Protein AF-A0A968E229-F1 (afdb_monomer_lite)

pLDDT: mean 91.09, std 10.67, range [43.09, 98.81]

Secondary structure (DSSP, 8-state):
------------EEEEEEEEE-----SS-----PPPEEEEEEEEEE-SSTT--EEEEEEEEEESHHHHHHSTTS---EEEEEEEEEEEEETTEEEEEEEEEEEEEEETTEE-SEEEEEEEEETTEEEEEEEEEEETTEEEEEEEEEE-EE-TTS-EE--TTSEEEEEEEEEEEEGGGGGGGS-TT-EEEEEEEEEEEEEEETTEEEEEEEEEEEEEEEESSTTSPPEEEEEEEEEEETTEEEEEEEEEEETTEEEEEEEEEE-SSSSEEEEEEEEEETTEEEEEEEEEEESS-EEEEEEEEEEEGGGGGGT-TT-S----EEEE-

Sequence (325 aa):
MSGQSAINPIRGRGKIDFYLLSSPDTPYMETDLAPTNFGQITAGFDLSDSSDWKLNFDTPQFDLQPIAGLFPGMNLPTGLLKLRGNFRGTPGKPTGQLQFDILRPGFAEVRLDSIMGRIRLEPRLVSLERLGIYSNANQTWAEGSVELKKSEQGFPTATGNSSITALAEGDELDTRMLNPFLSEALHFEGFASYKIEASGKISDPKINGYFRLRNGNLQIAESTPAVQKVEIDARLTNSNLQIRNISGRIQKTPFKLQGEIQTEDWQQFDTRMVLNVAGKEVLNGSGIISEQALDLDFKTHNFDLSFLHSFMSQVTEIRGILNSS

Structure (mmCIF, N/CA/C/O backbone):
data_AF-A0A968E229-F1
#
_entry.id   AF-A0A968E229-F1
#
loop_
_atom_site.group_PDB
_atom_site.id
_atom_site.type_symbol
_atom_site.label_atom_id
_atom_site.label_alt_id
_atom_site.label_comp_id
_atom_site.label_asym_id
_atom_site.label_entity_id
_atom_site.label_seq_id
_atom_site.pdbx_PDB_ins_code
_atom_site.Cartn_x
_atom_site.Cartn_y
_atom_site.Cartn_z
_atom_site.occupancy
_atom_site.B_iso_or_equiv
_atom_site.auth_seq_id
_atom_site.auth_comp_id
_atom_site.auth_asym_id
_atom_site.auth_atom_id
_atom_site.pdbx_PDB_model_num
ATOM 1 N N . MET A 1 1 ? -8.871 14.088 -45.430 1.00 43.09 1 MET A N 1
ATOM 2 C CA . MET A 1 1 ? -7.423 14.062 -45.727 1.00 43.09 1 MET A CA 1
ATOM 3 C C . MET A 1 1 ? -6.670 14.296 -44.424 1.00 43.09 1 MET A C 1
ATOM 5 O O . MET A 1 1 ? -6.501 15.439 -44.030 1.00 43.09 1 MET A O 1
ATOM 9 N N . SER A 1 2 ? -6.311 13.236 -43.697 1.00 44.25 2 SER A N 1
ATOM 10 C CA . SER A 1 2 ? -5.500 13.338 -42.476 1.00 44.25 2 SER A CA 1
ATOM 11 C C . SER A 1 2 ? -4.030 13.178 -42.855 1.00 44.25 2 SER A C 1
ATOM 13 O O . SER A 1 2 ? -3.591 12.073 -43.173 1.00 44.25 2 SER A O 1
ATOM 15 N N . GLY A 1 3 ? -3.288 14.285 -42.877 1.00 47.09 3 GLY A N 1
ATOM 16 C CA . GLY A 1 3 ? -1.844 14.271 -43.088 1.00 47.09 3 GLY A CA 1
ATOM 17 C C . GLY A 1 3 ? -1.146 13.638 -41.887 1.00 47.09 3 GLY A C 1
ATOM 18 O O . GLY A 1 3 ? -0.996 14.282 -40.854 1.00 47.09 3 GLY A O 1
ATOM 19 N N . GLN A 1 4 ? -0.736 12.376 -42.007 1.00 49.34 4 GLN A N 1
ATOM 20 C CA . GLN A 1 4 ? 0.198 11.779 -41.059 1.00 49.34 4 GLN A CA 1
ATOM 21 C C . GLN A 1 4 ? 1.582 12.366 -41.334 1.00 49.34 4 GLN A C 1
ATOM 23 O O . GLN A 1 4 ? 2.230 12.029 -42.323 1.00 49.34 4 GLN A O 1
ATOM 28 N N . SER A 1 5 ? 2.014 13.283 -40.470 1.00 48.50 5 SER A N 1
ATOM 29 C CA . SER A 1 5 ? 3.401 13.733 -40.430 1.00 48.50 5 SER A CA 1
ATOM 30 C C . SER A 1 5 ? 4.269 12.548 -40.008 1.00 48.50 5 SER A C 1
ATOM 32 O O . SER A 1 5 ? 4.161 12.059 -38.882 1.00 48.50 5 SER A O 1
ATOM 34 N N . ALA A 1 6 ? 5.081 12.038 -40.932 1.00 50.94 6 ALA A N 1
ATOM 35 C CA . ALA A 1 6 ? 6.038 10.985 -40.642 1.00 50.94 6 ALA A CA 1
ATOM 36 C C . ALA A 1 6 ? 7.171 11.575 -39.792 1.00 50.94 6 ALA A C 1
ATOM 38 O O . ALA A 1 6 ? 8.064 12.252 -40.300 1.00 50.94 6 ALA A O 1
ATOM 39 N N . ILE A 1 7 ? 7.127 11.333 -38.483 1.00 58.81 7 ILE A N 1
ATOM 40 C CA . ILE A 1 7 ? 8.258 11.606 -37.599 1.00 58.81 7 ILE A CA 1
ATOM 41 C C . ILE A 1 7 ? 9.356 10.611 -37.983 1.00 58.81 7 ILE A C 1
ATOM 43 O O . ILE A 1 7 ? 9.212 9.407 -37.771 1.00 58.81 7 ILE A O 1
ATOM 47 N N . ASN A 1 8 ? 10.440 11.102 -38.584 1.00 61.59 8 ASN A N 1
ATOM 48 C CA . ASN A 1 8 ? 11.601 10.268 -38.878 1.00 61.59 8 ASN A CA 1
ATOM 49 C C . ASN A 1 8 ? 12.163 9.702 -37.560 1.00 61.59 8 ASN A C 1
ATOM 51 O O . ASN A 1 8 ? 12.472 10.484 -36.657 1.00 61.59 8 ASN A O 1
ATOM 55 N N . PRO A 1 9 ? 12.307 8.371 -37.419 1.00 67.81 9 PRO A N 1
ATOM 56 C CA . PRO A 1 9 ? 12.828 7.785 -36.194 1.00 67.81 9 PRO A CA 1
ATOM 57 C C . PRO A 1 9 ? 14.294 8.185 -36.003 1.00 67.81 9 PRO A C 1
ATOM 59 O O . PRO A 1 9 ? 15.113 8.048 -36.915 1.00 67.81 9 PRO A O 1
ATOM 62 N N . ILE A 1 10 ? 14.625 8.663 -34.802 1.00 72.75 10 ILE A N 1
ATOM 63 C CA . ILE A 1 10 ? 16.002 8.950 -34.395 1.00 72.75 10 ILE A CA 1
ATOM 64 C C . ILE A 1 10 ? 16.776 7.627 -34.410 1.00 72.75 10 ILE A C 1
ATOM 66 O O . ILE A 1 10 ? 16.463 6.713 -33.649 1.00 72.75 10 ILE A O 1
ATOM 70 N N . ARG A 1 11 ? 17.781 7.516 -35.284 1.00 83.12 11 ARG A N 1
ATOM 71 C CA . ARG A 1 11 ? 18.718 6.386 -35.320 1.00 83.12 11 ARG A CA 1
ATOM 72 C C . ARG A 1 11 ? 20.036 6.818 -34.702 1.00 83.12 11 ARG A C 1
ATOM 74 O O . ARG A 1 11 ? 20.573 7.859 -35.066 1.00 83.12 11 ARG A O 1
ATOM 81 N N . GLY A 1 12 ? 20.580 6.007 -33.805 1.00 86.06 12 GLY A N 1
ATOM 82 C CA . GLY A 1 12 ? 21.863 6.307 -33.183 1.00 86.06 12 GLY A CA 1
ATOM 83 C C . GLY A 1 12 ? 22.300 5.251 -32.182 1.00 86.06 12 GLY A C 1
ATOM 84 O O . GLY A 1 12 ? 21.486 4.486 -31.668 1.00 86.06 12 GLY A O 1
ATOM 85 N N . ARG A 1 13 ? 23.603 5.230 -31.914 1.00 89.00 13 ARG A N 1
ATOM 86 C CA . ARG A 1 13 ? 24.225 4.504 -30.807 1.00 89.00 13 ARG A CA 1
ATOM 87 C C . ARG A 1 13 ? 24.974 5.511 -29.962 1.00 89.00 13 ARG A C 1
ATOM 89 O O . ARG A 1 13 ? 25.620 6.398 -30.518 1.00 89.00 13 ARG A O 1
ATOM 96 N N . GLY A 1 14 ? 24.911 5.369 -28.650 1.00 89.69 14 GLY A N 1
ATOM 97 C CA . GLY A 1 14 ? 25.574 6.317 -27.775 1.00 89.69 14 GLY A CA 1
ATOM 98 C C . GLY A 1 14 ? 25.671 5.848 -26.339 1.00 89.69 14 GLY A C 1
ATOM 99 O O . GLY A 1 14 ? 25.021 4.890 -25.917 1.00 89.69 14 GLY A O 1
ATOM 100 N N . LYS A 1 15 ? 26.512 6.565 -25.603 1.00 91.00 15 LYS A N 1
ATOM 101 C CA . LYS A 1 15 ? 26.642 6.494 -24.156 1.00 91.00 15 LYS A CA 1
ATOM 102 C C . LYS A 1 15 ? 26.466 7.910 -23.627 1.00 91.00 15 LYS A C 1
ATOM 104 O O . LYS A 1 15 ? 27.055 8.838 -24.177 1.00 91.00 15 LYS A O 1
ATOM 109 N N . ILE A 1 16 ? 25.656 8.063 -22.592 1.00 88.94 16 ILE A N 1
ATOM 110 C CA . ILE A 1 16 ? 25.473 9.318 -21.880 1.00 88.94 16 ILE A CA 1
ATOM 111 C C . ILE A 1 16 ? 25.871 9.069 -20.432 1.00 88.94 16 ILE A C 1
ATOM 113 O O . ILE A 1 16 ? 25.338 8.167 -19.787 1.00 88.94 16 ILE A O 1
ATOM 117 N N . ASP A 1 17 ? 26.831 9.849 -19.952 1.00 86.44 17 ASP A N 1
ATOM 118 C CA . ASP A 1 17 ? 27.237 9.872 -18.554 1.00 86.44 17 ASP A CA 1
ATOM 119 C C . ASP A 1 17 ? 26.706 11.174 -17.948 1.00 86.44 17 ASP A C 1
ATOM 121 O O . ASP A 1 17 ? 27.112 12.266 -18.348 1.00 86.44 17 ASP A O 1
ATOM 125 N N . PHE A 1 18 ? 25.757 11.059 -17.021 1.00 85.12 18 PHE A N 1
ATOM 126 C CA . PHE A 1 18 ? 25.214 12.195 -16.285 1.00 85.12 18 PHE A CA 1
ATOM 127 C C . PHE A 1 18 ? 25.900 12.289 -14.926 1.00 85.12 18 PHE A C 1
ATOM 129 O O . PHE A 1 18 ? 25.866 11.336 -14.145 1.00 85.12 18 PHE A O 1
ATOM 136 N N . TYR A 1 19 ? 26.486 13.452 -14.651 1.00 84.25 19 TYR A N 1
ATOM 137 C CA . TYR A 1 19 ? 27.074 13.801 -13.363 1.00 84.25 19 TYR A CA 1
ATOM 138 C C . TYR A 1 19 ? 26.220 14.886 -12.720 1.00 84.25 19 TYR A C 1
ATOM 140 O O . TYR A 1 19 ? 26.011 15.943 -13.315 1.00 84.25 19 TYR A O 1
ATOM 148 N N . LEU A 1 20 ? 25.727 14.626 -11.512 1.00 79.06 20 LEU A N 1
ATOM 149 C CA . LEU A 1 20 ? 25.036 15.628 -10.710 1.00 79.06 20 LEU A CA 1
ATOM 150 C C . LEU A 1 20 ? 26.015 16.178 -9.676 1.00 79.06 20 LEU A C 1
ATOM 152 O O . LEU A 1 20 ? 26.470 15.467 -8.781 1.00 79.06 20 LEU A O 1
ATOM 156 N N . LEU A 1 21 ? 26.357 17.452 -9.849 1.00 80.81 21 LEU A N 1
ATOM 157 C CA . LEU A 1 21 ? 27.268 18.197 -8.988 1.00 80.81 21 LEU A CA 1
ATOM 158 C C . LEU A 1 21 ? 26.476 19.302 -8.288 1.00 80.81 21 LEU A C 1
ATOM 160 O O . LEU A 1 21 ? 25.672 19.979 -8.929 1.00 80.81 21 LEU A O 1
ATOM 164 N N . SER A 1 22 ? 26.706 19.512 -6.993 1.00 76.69 22 SER A N 1
ATOM 165 C CA . SER A 1 22 ? 26.226 20.727 -6.325 1.00 76.69 22 SER A CA 1
ATOM 166 C C . SER A 1 22 ? 27.058 21.922 -6.767 1.00 76.69 22 SER A C 1
ATOM 168 O O . SER A 1 22 ? 28.285 21.881 -6.643 1.00 76.69 22 SER A O 1
ATOM 170 N N . SER A 1 23 ? 26.406 23.007 -7.179 1.00 69.81 23 SER A N 1
ATOM 171 C CA . SER A 1 23 ? 27.044 24.321 -7.139 1.00 69.81 23 SER A CA 1
ATOM 172 C C . SER A 1 23 ? 27.011 24.829 -5.693 1.00 69.81 23 SER A C 1
ATOM 174 O O . SER A 1 23 ? 25.953 24.755 -5.064 1.00 69.81 23 SER A O 1
ATOM 176 N N . PRO A 1 24 ? 28.124 25.313 -5.121 1.00 64.94 24 PRO A N 1
ATOM 177 C CA . PRO A 1 24 ? 28.074 26.038 -3.859 1.00 64.94 24 PRO A CA 1
ATOM 178 C C . PRO A 1 24 ? 27.353 27.376 -4.090 1.00 64.94 24 PRO A C 1
ATOM 180 O O . PRO A 1 24 ? 27.911 28.295 -4.680 1.00 64.94 24 PRO A O 1
ATOM 183 N N . ASP A 1 25 ? 26.105 27.499 -3.637 1.00 61.66 25 ASP A N 1
ATOM 184 C CA . ASP A 1 25 ? 25.265 28.702 -3.805 1.00 61.66 25 ASP A CA 1
ATOM 185 C C . ASP A 1 25 ? 25.652 29.879 -2.878 1.00 61.66 25 ASP A C 1
ATOM 187 O O . ASP A 1 25 ? 24.821 30.710 -2.513 1.00 61.66 25 ASP A O 1
ATOM 191 N N . THR A 1 26 ? 26.921 30.004 -2.483 1.00 54.22 26 THR A N 1
ATOM 192 C CA . THR A 1 26 ? 27.386 31.119 -1.642 1.00 54.22 26 THR A CA 1
ATOM 193 C C . THR A 1 26 ? 28.197 32.127 -2.462 1.00 54.22 26 THR A C 1
ATOM 195 O O . THR A 1 26 ? 29.365 31.866 -2.746 1.00 54.22 26 THR A O 1
ATOM 198 N N . PRO A 1 27 ? 27.633 33.304 -2.814 1.00 58.53 27 PRO A N 1
ATOM 199 C CA . PRO A 1 27 ? 28.315 34.301 -3.646 1.00 58.53 27 PRO A CA 1
ATOM 200 C C . PRO A 1 27 ? 29.469 35.046 -2.955 1.00 58.53 27 PRO A C 1
ATOM 202 O O . PRO A 1 27 ? 30.163 35.819 -3.606 1.00 58.53 27 PRO A O 1
ATOM 205 N N . TYR A 1 28 ? 29.711 34.829 -1.661 1.00 53.69 28 TYR A N 1
ATOM 206 C CA . TYR A 1 28 ? 30.782 35.504 -0.930 1.00 53.69 28 TYR A CA 1
ATOM 207 C C . TYR A 1 28 ? 31.318 34.581 0.153 1.00 53.69 28 TYR A C 1
ATOM 209 O O . TYR A 1 28 ? 30.693 34.452 1.198 1.00 53.69 28 TYR A O 1
ATOM 217 N N . MET A 1 29 ? 32.424 33.906 -0.150 1.00 49.94 29 MET A N 1
ATOM 218 C CA . MET A 1 29 ? 33.451 33.332 0.730 1.00 49.94 29 MET A CA 1
ATOM 219 C C . MET A 1 29 ? 34.112 32.235 -0.104 1.00 49.94 29 MET A C 1
ATOM 221 O O . MET A 1 29 ? 33.526 31.182 -0.346 1.00 49.94 29 MET A O 1
ATOM 225 N N . GLU A 1 30 ? 35.312 32.532 -0.590 1.00 54.44 30 GLU A N 1
ATOM 226 C CA . GLU A 1 30 ? 36.186 31.657 -1.371 1.00 54.44 30 GLU A CA 1
ATOM 227 C C . GLU A 1 30 ? 36.631 30.478 -0.483 1.00 54.44 30 GLU A C 1
ATOM 229 O O . GLU A 1 30 ? 37.729 30.443 0.064 1.00 54.44 30 GLU A O 1
ATOM 234 N N . THR A 1 31 ? 35.710 29.549 -0.225 1.00 58.81 31 THR A N 1
ATOM 235 C CA . THR A 1 31 ? 36.000 28.289 0.455 1.00 58.81 31 THR A CA 1
ATOM 236 C C . THR A 1 31 ? 36.199 27.234 -0.619 1.00 58.81 31 THR A C 1
ATOM 238 O O . THR A 1 31 ? 35.309 26.982 -1.427 1.00 58.81 31 THR A O 1
ATOM 241 N N . ASP A 1 32 ? 37.400 26.658 -0.642 1.00 68.19 32 ASP A N 1
ATOM 242 C CA . ASP A 1 32 ? 37.890 25.659 -1.601 1.00 68.19 32 ASP A CA 1
ATOM 243 C C . ASP A 1 32 ? 37.225 24.284 -1.371 1.00 68.19 32 ASP A C 1
ATOM 245 O O . ASP A 1 32 ? 37.869 23.253 -1.171 1.00 68.19 32 ASP A O 1
ATOM 249 N N . LEU A 1 33 ? 35.894 24.274 -1.278 1.00 64.69 33 LEU A N 1
ATOM 250 C CA . LEU A 1 33 ? 35.109 23.064 -1.106 1.00 64.69 33 LEU A CA 1
ATOM 251 C C . LEU A 1 33 ? 34.945 22.408 -2.473 1.00 64.69 33 LEU A C 1
ATOM 253 O O . LEU A 1 33 ? 34.265 22.929 -3.358 1.00 64.69 33 LEU A O 1
ATOM 257 N N . ALA A 1 34 ? 35.571 21.242 -2.636 1.00 68.25 34 ALA A N 1
ATOM 258 C CA . ALA A 1 34 ? 35.372 20.408 -3.810 1.00 68.25 34 ALA A CA 1
ATOM 259 C C . ALA A 1 34 ? 33.865 20.145 -4.024 1.00 68.25 34 ALA A C 1
ATOM 261 O O . ALA A 1 34 ? 33.146 19.900 -3.048 1.00 68.25 34 ALA A O 1
ATOM 262 N N . PRO A 1 35 ? 33.369 20.180 -5.276 1.00 72.00 35 PRO A N 1
ATOM 263 C CA . PRO A 1 35 ? 31.960 19.944 -5.564 1.00 72.00 35 PRO A CA 1
ATOM 264 C C . PRO A 1 35 ? 31.518 18.595 -4.995 1.00 72.00 35 PRO A C 1
ATOM 266 O O . PRO A 1 35 ? 32.190 17.575 -5.176 1.00 72.00 35 PRO A O 1
ATOM 269 N N . THR A 1 36 ? 30.368 18.583 -4.320 1.00 79.25 36 THR A N 1
ATOM 270 C CA . THR A 1 36 ? 29.790 17.339 -3.810 1.00 79.25 36 THR A CA 1
ATOM 271 C C . THR A 1 36 ? 29.258 16.548 -5.000 1.00 79.25 36 THR A C 1
ATOM 273 O O . THR A 1 36 ? 28.376 17.010 -5.726 1.00 79.25 36 THR A O 1
ATOM 276 N N . ASN A 1 37 ? 29.837 15.370 -5.236 1.00 82.94 37 ASN A N 1
ATOM 277 C CA . ASN A 1 37 ? 29.378 14.448 -6.266 1.00 82.94 37 ASN A CA 1
ATOM 278 C C . ASN A 1 37 ? 28.179 13.658 -5.734 1.00 82.94 37 ASN A C 1
ATOM 280 O O . ASN A 1 37 ? 28.332 12.825 -4.840 1.00 82.94 37 ASN A O 1
ATOM 284 N N . PHE A 1 38 ? 27.004 13.897 -6.307 1.00 87.94 38 PHE A N 1
ATOM 285 C CA . PHE A 1 38 ? 25.777 13.195 -5.936 1.00 87.94 38 PHE A CA 1
ATOM 286 C C . PHE A 1 38 ? 25.628 11.838 -6.622 1.00 87.94 38 PHE A C 1
ATOM 288 O O . PHE A 1 38 ? 24.699 11.096 -6.328 1.00 87.94 38 PHE A O 1
ATOM 295 N N . GLY A 1 39 ? 26.545 11.481 -7.515 1.00 90.69 39 GLY A N 1
ATOM 296 C CA . GLY A 1 39 ? 26.570 10.198 -8.197 1.00 90.69 39 GLY A CA 1
ATOM 297 C C . GLY A 1 39 ? 26.605 10.336 -9.711 1.00 90.69 39 GLY A C 1
ATOM 298 O O . GLY A 1 39 ? 26.489 11.424 -10.282 1.00 90.69 39 GLY A O 1
ATOM 299 N N . GLN A 1 40 ? 26.771 9.186 -10.359 1.00 91.62 40 GLN A N 1
ATOM 300 C CA . GLN A 1 40 ? 26.837 9.063 -11.809 1.00 91.62 40 GLN A CA 1
ATOM 301 C C . GLN A 1 40 ? 25.755 8.103 -12.294 1.00 91.62 40 GLN A C 1
ATOM 303 O O . GLN A 1 40 ? 25.615 6.999 -11.767 1.00 91.62 40 GLN A O 1
ATOM 308 N N . ILE A 1 41 ? 25.039 8.518 -13.337 1.00 92.38 41 ILE A N 1
ATOM 309 C CA . ILE A 1 41 ? 24.140 7.654 -14.102 1.00 92.38 41 ILE A CA 1
ATOM 310 C C . ILE A 1 41 ? 24.781 7.440 -15.467 1.00 92.38 41 ILE A C 1
ATOM 312 O O . ILE A 1 41 ? 24.965 8.390 -16.230 1.00 92.38 41 ILE A O 1
ATOM 316 N N . THR A 1 42 ? 25.105 6.193 -15.790 1.00 94.94 42 THR A N 1
ATOM 317 C CA . THR A 1 42 ? 25.566 5.813 -17.123 1.00 94.94 42 THR A CA 1
ATOM 318 C C . THR A 1 42 ? 24.414 5.172 -17.876 1.00 94.94 42 THR A C 1
ATOM 320 O O . THR A 1 42 ? 23.915 4.133 -17.458 1.00 94.94 42 THR A O 1
ATOM 323 N N . ALA A 1 43 ? 24.022 5.752 -19.009 1.00 96.06 43 ALA A N 1
ATOM 324 C CA . ALA A 1 43 ? 23.020 5.194 -19.910 1.00 96.06 43 ALA A CA 1
ATOM 325 C C . ALA A 1 43 ? 23.637 4.894 -21.283 1.00 96.06 43 ALA A C 1
ATOM 327 O O . ALA A 1 43 ? 24.228 5.765 -21.917 1.00 96.06 43 ALA A O 1
ATOM 328 N N . GLY A 1 44 ? 23.501 3.662 -21.762 1.00 96.00 44 GLY A N 1
ATOM 329 C CA . GLY A 1 44 ? 23.885 3.252 -23.111 1.00 96.00 44 GLY A CA 1
ATOM 330 C C . GLY A 1 44 ? 22.653 2.929 -23.943 1.00 96.00 44 GLY A C 1
ATOM 331 O O . GLY A 1 44 ? 21.763 2.228 -23.463 1.00 96.00 44 GLY A O 1
ATOM 332 N N . PHE A 1 45 ? 22.605 3.393 -25.189 1.00 96.44 45 PHE A N 1
ATOM 333 C CA . PHE A 1 45 ? 21.488 3.123 -26.091 1.00 96.44 45 PHE A CA 1
ATOM 334 C C . PHE A 1 45 ? 21.946 2.677 -27.483 1.00 96.44 45 PHE A C 1
ATOM 336 O O . PHE A 1 45 ? 22.972 3.124 -27.999 1.00 96.44 45 PHE A O 1
ATOM 343 N N . ASP A 1 46 ? 21.147 1.814 -28.104 1.00 96.50 46 ASP A N 1
ATOM 344 C CA . ASP A 1 46 ? 21.233 1.441 -29.513 1.00 96.50 46 ASP A CA 1
ATOM 345 C C . ASP A 1 46 ? 19.831 1.487 -30.124 1.00 96.50 46 ASP A C 1
ATOM 347 O O . ASP A 1 46 ? 18.998 0.622 -29.865 1.00 96.50 46 ASP A O 1
ATOM 351 N N . LEU A 1 47 ? 19.581 2.523 -30.921 1.00 94.38 47 LEU A N 1
ATOM 352 C CA . LEU A 1 47 ? 18.334 2.763 -31.651 1.00 94.38 47 LEU A CA 1
ATOM 353 C C . LEU A 1 47 ? 18.538 2.568 -33.162 1.00 94.38 47 LEU A C 1
ATOM 355 O O . LEU A 1 47 ? 17.778 3.094 -33.974 1.00 94.38 47 LEU A O 1
ATOM 359 N N . SER A 1 48 ? 19.617 1.887 -33.568 1.00 93.50 48 SER A N 1
ATOM 360 C CA . SER A 1 48 ? 19.927 1.683 -34.988 1.00 93.50 48 SER A CA 1
ATOM 361 C C . SER A 1 48 ? 18.910 0.778 -35.688 1.00 93.50 48 SER A C 1
ATOM 363 O O . SER A 1 48 ? 18.618 0.991 -36.866 1.00 93.50 48 SER A O 1
ATOM 365 N N . ASP A 1 49 ? 18.335 -0.174 -34.951 1.00 93.19 49 ASP A N 1
ATOM 366 C CA . ASP A 1 49 ? 17.260 -1.050 -35.400 1.00 93.19 49 ASP A CA 1
ATOM 367 C C . ASP A 1 49 ? 15.932 -0.602 -34.781 1.00 93.19 49 ASP A C 1
ATOM 369 O O . ASP A 1 49 ? 15.717 -0.729 -33.579 1.00 93.19 49 ASP A O 1
ATOM 373 N N . SER A 1 50 ? 15.011 -0.098 -35.606 1.00 91.44 50 SER A N 1
ATOM 374 C CA . SER A 1 50 ? 13.692 0.359 -35.153 1.00 91.44 50 SER A CA 1
ATOM 375 C C . SER A 1 50 ? 12.803 -0.750 -34.578 1.00 91.44 50 SER A C 1
ATOM 377 O O . SER A 1 50 ? 11.757 -0.442 -34.011 1.00 91.44 50 SER A O 1
ATOM 379 N N . SER A 1 51 ? 13.176 -2.019 -34.758 1.00 94.00 51 SER A N 1
ATOM 380 C CA . SER A 1 51 ? 12.462 -3.179 -34.222 1.00 94.00 51 SER A CA 1
ATOM 381 C C . SER A 1 51 ? 13.035 -3.709 -32.901 1.00 94.00 51 SER A C 1
ATOM 383 O O . SER A 1 51 ? 12.338 -4.448 -32.204 1.00 94.00 51 SER A O 1
ATOM 385 N N . ASP A 1 52 ? 14.253 -3.303 -32.526 1.00 96.19 52 ASP A N 1
ATOM 386 C CA . ASP A 1 52 ? 14.942 -3.760 -31.313 1.00 96.19 52 ASP A CA 1
ATOM 387 C C . ASP A 1 52 ? 15.826 -2.655 -30.712 1.00 96.19 52 ASP A C 1
ATOM 389 O O . ASP A 1 52 ? 17.056 -2.675 -30.798 1.00 96.19 52 ASP A O 1
ATOM 393 N N . TRP A 1 53 ? 15.191 -1.668 -30.085 1.00 96.25 53 TRP A N 1
ATOM 394 C CA . TRP A 1 53 ? 15.880 -0.642 -29.308 1.00 96.25 53 TRP A CA 1
ATOM 395 C C . TRP A 1 53 ? 16.518 -1.270 -28.090 1.00 96.25 53 TRP A C 1
ATOM 397 O O . TRP A 1 53 ? 15.829 -1.942 -27.338 1.00 96.25 53 TRP A O 1
ATOM 407 N N . LYS A 1 54 ? 17.794 -0.999 -27.833 1.00 97.56 54 LYS A N 1
ATOM 408 C CA . LYS A 1 54 ? 18.479 -1.453 -26.618 1.00 97.56 54 LYS A CA 1
ATOM 409 C C . LYS A 1 54 ? 18.764 -0.251 -25.743 1.00 97.56 54 LYS A C 1
ATOM 411 O O . LYS A 1 54 ? 19.349 0.718 -26.214 1.00 97.56 54 LYS A O 1
ATOM 416 N N . LEU A 1 55 ? 18.399 -0.334 -24.475 1.00 97.44 55 LEU A N 1
ATOM 417 C CA . LEU A 1 55 ? 18.716 0.659 -23.458 1.00 97.44 55 LEU A CA 1
ATOM 418 C C . LEU A 1 55 ? 19.322 -0.071 -22.267 1.00 97.44 55 LEU A C 1
ATOM 420 O O . LEU A 1 55 ? 18.740 -1.034 -21.786 1.00 97.44 55 LEU A O 1
ATOM 424 N N . ASN A 1 56 ? 20.469 0.377 -21.782 1.00 97.38 56 ASN A N 1
ATOM 425 C CA . ASN A 1 56 ? 21.058 -0.103 -20.539 1.00 97.38 56 ASN A CA 1
ATOM 426 C C . ASN A 1 56 ? 21.341 1.102 -19.654 1.00 97.38 56 ASN A C 1
ATOM 428 O O . ASN A 1 56 ? 21.795 2.125 -20.162 1.00 97.38 56 ASN A O 1
ATOM 432 N N . PHE A 1 57 ? 21.119 0.979 -18.355 1.00 96.06 57 PHE A N 1
ATOM 433 C CA . PHE A 1 57 ? 21.582 1.966 -17.386 1.00 96.06 57 PHE A CA 1
ATOM 434 C C . PHE A 1 57 ? 22.206 1.274 -16.185 1.00 96.06 57 PHE A C 1
ATOM 436 O O . PHE A 1 57 ? 21.763 0.205 -15.759 1.00 96.06 57 PHE A O 1
ATOM 443 N N . ASP A 1 58 ? 23.246 1.905 -15.661 1.00 97.19 58 ASP A N 1
ATOM 444 C CA . ASP A 1 58 ? 23.923 1.523 -14.434 1.00 97.19 58 ASP A CA 1
ATOM 445 C C . ASP A 1 58 ? 24.199 2.793 -13.634 1.00 97.19 58 ASP A C 1
ATOM 447 O O . ASP A 1 58 ? 24.756 3.774 -14.134 1.00 97.19 58 ASP A O 1
ATOM 451 N N . THR A 1 59 ? 23.775 2.749 -12.385 1.00 95.88 59 THR A N 1
ATOM 452 C CA . THR A 1 59 ? 23.941 3.796 -11.392 1.00 95.88 59 THR A CA 1
ATOM 453 C C . THR A 1 59 ? 24.530 3.108 -10.166 1.00 95.88 59 THR A C 1
ATOM 455 O O . THR A 1 59 ? 23.776 2.583 -9.342 1.00 95.88 59 THR A O 1
ATOM 458 N N . PRO A 1 60 ? 25.868 3.035 -10.042 1.00 92.50 60 PRO A N 1
ATOM 459 C CA . PRO A 1 60 ? 26.514 2.299 -8.955 1.00 92.50 60 PRO A CA 1
ATOM 460 C C . PRO A 1 60 ? 26.172 2.853 -7.571 1.00 92.50 60 PRO A C 1
ATOM 462 O O . PRO A 1 60 ? 26.111 2.092 -6.604 1.00 92.50 60 PRO A O 1
ATOM 465 N N . GLN A 1 61 ? 25.978 4.172 -7.492 1.00 93.56 61 GLN A N 1
ATOM 466 C CA . GLN A 1 61 ? 25.502 4.895 -6.323 1.00 93.56 61 GLN A CA 1
ATOM 467 C C . GLN A 1 61 ? 25.059 6.300 -6.742 1.00 93.56 61 GLN A C 1
ATOM 469 O O . GLN A 1 61 ? 25.792 7.002 -7.440 1.00 93.56 61 GLN A O 1
ATOM 474 N N . PHE A 1 62 ? 23.881 6.705 -6.289 1.00 95.38 62 PHE A N 1
ATOM 475 C CA . PHE A 1 62 ? 23.304 8.014 -6.539 1.00 95.38 62 PHE A CA 1
ATOM 476 C C . PHE A 1 62 ? 22.547 8.494 -5.304 1.00 95.38 62 PHE A C 1
ATOM 478 O O . PHE A 1 62 ? 21.677 7.793 -4.796 1.00 95.38 62 PHE A O 1
ATOM 485 N N . ASP A 1 63 ? 22.903 9.664 -4.797 1.00 95.69 63 ASP A N 1
ATOM 486 C CA . ASP A 1 63 ? 22.226 10.305 -3.681 1.00 95.69 63 ASP A CA 1
ATOM 487 C C . ASP A 1 63 ? 20.908 10.916 -4.165 1.00 95.69 63 ASP A C 1
ATOM 489 O O . ASP A 1 63 ? 20.886 11.735 -5.081 1.00 95.69 63 ASP A O 1
ATOM 493 N N . LEU A 1 64 ? 19.797 10.499 -3.560 1.00 95.44 64 LEU A N 1
ATOM 494 C CA . LEU A 1 64 ? 18.458 10.983 -3.888 1.00 95.44 64 LEU A CA 1
ATOM 495 C C . LEU A 1 64 ? 18.146 12.356 -3.274 1.00 95.44 64 LEU A C 1
ATOM 497 O O . LEU A 1 64 ? 17.183 13.001 -3.693 1.00 95.44 64 LEU A O 1
ATOM 501 N N . GLN A 1 65 ? 18.944 12.836 -2.316 1.00 93.19 65 GLN A N 1
ATOM 502 C CA . GLN A 1 65 ? 18.697 14.104 -1.626 1.00 93.19 65 GLN A CA 1
ATOM 503 C C . GLN A 1 65 ? 18.575 15.328 -2.562 1.00 93.19 65 GLN A C 1
ATOM 505 O O . GLN A 1 65 ? 17.661 16.130 -2.355 1.00 93.19 65 GLN A O 1
ATOM 510 N N . PRO A 1 66 ? 19.396 15.499 -3.618 1.00 91.12 66 PRO A N 1
ATOM 511 C CA . PRO A 1 66 ? 19.250 16.623 -4.544 1.00 91.12 66 PRO A CA 1
ATOM 512 C C . PRO A 1 66 ? 17.931 16.590 -5.312 1.00 91.12 66 PRO A C 1
ATOM 514 O O . PRO A 1 66 ? 17.347 17.640 -5.557 1.00 91.12 66 PRO A O 1
ATOM 517 N N . ILE A 1 67 ? 17.437 15.395 -5.667 1.00 89.44 67 ILE A N 1
ATOM 518 C CA . ILE A 1 67 ? 16.153 15.256 -6.366 1.00 89.44 67 ILE A CA 1
ATOM 519 C C . ILE A 1 67 ? 15.020 15.738 -5.459 1.00 89.44 67 ILE A C 1
ATOM 521 O O . ILE A 1 67 ? 14.162 16.483 -5.922 1.00 89.44 67 ILE A O 1
ATOM 525 N N . ALA A 1 68 ? 15.046 15.391 -4.169 1.00 88.00 68 ALA A N 1
ATOM 526 C CA . ALA A 1 68 ? 14.076 15.909 -3.204 1.00 88.00 68 ALA A CA 1
ATOM 527 C C . ALA A 1 68 ? 14.076 17.450 -3.149 1.00 88.00 68 ALA A C 1
ATOM 529 O O . ALA A 1 68 ? 13.015 18.065 -3.080 1.00 88.00 68 ALA A O 1
ATOM 530 N N . GLY A 1 69 ? 15.250 18.081 -3.270 1.00 86.75 69 GLY A N 1
ATOM 531 C CA . GLY A 1 69 ? 15.383 19.541 -3.317 1.00 86.75 69 GLY A CA 1
ATOM 532 C C . GLY A 1 69 ? 14.812 20.202 -4.579 1.00 86.75 69 GLY A C 1
ATOM 533 O O . GLY A 1 69 ? 14.360 21.343 -4.508 1.00 86.75 69 GLY A O 1
ATOM 534 N N . LEU A 1 70 ? 14.786 19.501 -5.720 1.00 87.00 70 LEU A N 1
ATOM 535 C CA . LEU A 1 70 ? 14.219 20.018 -6.977 1.00 87.00 70 LEU A CA 1
ATOM 536 C C . LEU A 1 70 ? 12.689 20.078 -6.968 1.00 87.00 70 LEU A C 1
ATOM 538 O O . LEU A 1 70 ? 12.096 20.788 -7.781 1.00 87.00 70 LEU A O 1
ATOM 542 N N . PHE A 1 71 ? 12.052 19.340 -6.063 1.00 88.50 71 PHE A N 1
ATOM 543 C CA . PHE A 1 71 ? 10.604 19.228 -5.989 1.00 88.50 71 PHE A CA 1
ATOM 544 C C . PHE A 1 71 ? 10.094 19.548 -4.580 1.00 88.50 71 PHE A C 1
ATOM 546 O O . PHE A 1 71 ? 9.565 18.668 -3.893 1.00 88.50 71 PHE A O 1
ATOM 553 N N . PRO A 1 72 ? 10.239 20.809 -4.134 1.00 84.69 72 PRO A N 1
ATOM 554 C CA . PRO A 1 72 ? 9.767 21.217 -2.820 1.00 84.69 72 PRO A CA 1
ATOM 555 C C . PRO A 1 72 ? 8.260 20.960 -2.694 1.00 84.69 72 PRO A C 1
ATOM 557 O O . PRO A 1 72 ? 7.484 21.264 -3.599 1.00 84.69 72 PRO A O 1
ATOM 560 N N . GLY A 1 73 ? 7.851 20.373 -1.569 1.00 84.94 73 GLY A N 1
ATOM 561 C CA . GLY A 1 73 ? 6.463 19.979 -1.311 1.00 84.94 73 GLY A CA 1
ATOM 562 C C . GLY A 1 73 ? 6.099 18.572 -1.793 1.00 84.94 73 GLY A C 1
ATOM 563 O O . GLY A 1 73 ? 5.054 18.060 -1.401 1.00 84.94 73 GLY A O 1
ATOM 564 N N . MET A 1 74 ? 6.958 17.909 -2.576 1.00 86.19 74 MET A N 1
ATOM 565 C CA . MET A 1 74 ? 6.854 16.466 -2.767 1.00 86.19 74 MET A CA 1
ATOM 566 C C . MET A 1 74 ? 7.650 15.765 -1.669 1.00 86.19 74 MET A C 1
ATOM 568 O O . MET A 1 74 ? 8.857 15.960 -1.538 1.00 86.19 74 MET A O 1
ATOM 572 N N . ASN A 1 75 ? 6.985 14.911 -0.893 1.00 84.88 75 ASN A N 1
ATOM 573 C CA . ASN A 1 75 ? 7.665 13.984 0.004 1.00 84.88 75 ASN A CA 1
ATOM 574 C C . ASN A 1 75 ? 8.356 12.929 -0.868 1.00 84.88 75 ASN A C 1
ATOM 576 O O . ASN A 1 75 ? 7.767 11.907 -1.196 1.00 84.88 75 ASN A O 1
ATOM 580 N N . LEU A 1 76 ? 9.568 13.213 -1.346 1.00 90.00 76 LEU A N 1
ATOM 581 C CA . LEU A 1 76 ? 10.371 12.263 -2.113 1.00 90.00 76 LEU A CA 1
ATOM 582 C C . LEU A 1 76 ? 11.292 11.475 -1.173 1.00 90.00 76 LEU A C 1
ATOM 584 O O . LEU A 1 76 ? 11.797 12.039 -0.199 1.00 90.00 76 LEU A O 1
ATOM 588 N N . PRO A 1 77 ? 11.539 10.182 -1.448 1.00 92.62 77 PRO A N 1
ATOM 589 C CA . PRO A 1 77 ? 12.477 9.404 -0.656 1.00 92.62 77 PRO A CA 1
ATOM 590 C C . PRO A 1 77 ? 13.906 9.933 -0.831 1.00 92.62 77 PRO A C 1
ATOM 592 O O . PRO A 1 77 ? 14.342 10.241 -1.940 1.00 92.62 77 PRO A O 1
ATOM 595 N N . THR A 1 78 ? 14.652 9.988 0.267 1.00 96.06 78 THR A N 1
ATOM 596 C CA . THR A 1 78 ? 16.100 10.227 0.287 1.00 96.06 78 THR A CA 1
ATOM 597 C C . THR A 1 78 ? 16.862 8.903 0.376 1.00 96.06 78 THR A C 1
ATOM 599 O O . THR A 1 78 ? 16.253 7.835 0.454 1.00 96.06 78 THR A O 1
ATOM 602 N N . GLY A 1 79 ? 18.196 8.952 0.361 1.00 96.62 79 GLY A N 1
ATOM 603 C CA . GLY A 1 79 ? 19.061 7.780 0.509 1.00 96.62 79 GLY A CA 1
ATOM 604 C C . GLY A 1 79 ? 19.963 7.552 -0.700 1.00 96.62 79 GLY A C 1
ATOM 605 O O . GLY A 1 79 ? 20.011 8.359 -1.625 1.00 96.62 79 GLY A O 1
ATOM 606 N N . LEU A 1 80 ? 20.701 6.441 -0.683 1.00 97.12 80 LEU A N 1
ATOM 607 C CA . LEU A 1 80 ? 21.639 6.088 -1.750 1.00 97.12 80 LEU A CA 1
ATOM 608 C C . LEU A 1 80 ? 21.022 5.030 -2.664 1.00 97.12 80 LEU A C 1
ATOM 610 O O . LEU A 1 80 ? 20.927 3.863 -2.285 1.00 97.12 80 LEU A O 1
ATOM 614 N N . LEU A 1 81 ? 20.637 5.433 -3.869 1.00 97.56 81 LEU A N 1
ATOM 615 C CA . LEU A 1 81 ? 20.108 4.571 -4.916 1.00 97.56 81 LEU A CA 1
ATOM 616 C C . LEU A 1 81 ? 21.239 3.884 -5.688 1.00 97.56 81 LEU A C 1
ATOM 618 O O . LEU A 1 81 ? 22.132 4.534 -6.232 1.00 97.56 81 LEU A O 1
ATOM 622 N N . LYS A 1 82 ? 21.147 2.565 -5.814 1.00 97.88 82 LYS A N 1
ATOM 623 C CA . LYS A 1 82 ? 21.815 1.774 -6.844 1.00 97.88 82 LYS A CA 1
ATOM 624 C C . LYS A 1 82 ? 20.767 1.317 -7.835 1.00 97.88 82 LYS A C 1
ATOM 626 O O . LYS A 1 82 ? 19.716 0.830 -7.428 1.00 97.88 82 LYS A O 1
ATOM 631 N N . LEU A 1 83 ? 21.043 1.471 -9.121 1.00 97.81 83 LEU A N 1
ATOM 632 C CA . LEU A 1 83 ? 20.086 1.166 -10.176 1.00 97.81 83 LEU A CA 1
ATOM 633 C C . LEU A 1 83 ? 20.784 0.428 -11.306 1.00 97.81 83 LEU A C 1
ATOM 635 O O . LEU A 1 83 ? 21.825 0.869 -11.781 1.00 97.81 83 LEU A O 1
ATOM 639 N N . ARG A 1 84 ? 20.201 -0.672 -11.768 1.00 98.38 84 ARG A N 1
ATOM 640 C CA . ARG A 1 84 ? 20.646 -1.381 -12.967 1.00 98.38 84 ARG A CA 1
ATOM 641 C C . ARG A 1 84 ? 19.460 -1.787 -13.791 1.00 98.38 84 ARG A C 1
ATOM 643 O O . ARG A 1 84 ? 18.472 -2.277 -13.254 1.00 98.38 84 ARG A O 1
ATOM 650 N N . GLY A 1 85 ? 19.579 -1.682 -15.097 1.00 98.12 85 GLY A N 1
ATOM 651 C CA . GLY A 1 85 ? 18.576 -2.275 -15.949 1.00 98.12 85 GLY A CA 1
ATOM 652 C C . GLY A 1 85 ? 18.962 -2.308 -17.401 1.00 98.12 85 GLY A C 1
ATOM 653 O O . GLY A 1 85 ? 19.898 -1.652 -17.861 1.00 98.12 85 GLY A O 1
ATOM 654 N N . ASN A 1 86 ? 18.216 -3.135 -18.108 1.00 98.19 86 ASN A N 1
ATOM 655 C CA . ASN A 1 86 ? 18.374 -3.372 -19.523 1.00 98.19 86 ASN A CA 1
ATOM 656 C C . ASN A 1 86 ? 16.993 -3.572 -20.131 1.00 98.19 86 ASN A C 1
ATOM 658 O O . ASN A 1 86 ? 16.239 -4.444 -19.705 1.00 98.19 86 ASN A O 1
ATOM 662 N N . PHE A 1 87 ? 16.691 -2.780 -21.148 1.00 97.88 87 PHE A N 1
ATOM 663 C CA . PHE A 1 87 ? 15.467 -2.845 -21.924 1.00 97.88 87 PHE A CA 1
ATOM 664 C C . PHE A 1 87 ? 15.787 -3.101 -23.392 1.00 97.88 87 PHE A C 1
ATOM 666 O O . PHE A 1 87 ? 16.822 -2.669 -23.906 1.00 97.88 87 PHE A O 1
ATOM 673 N N . ARG A 1 88 ? 14.900 -3.847 -24.046 1.00 98.19 88 ARG A N 1
ATOM 674 C CA . ARG A 1 88 ? 14.956 -4.241 -25.449 1.00 98.19 88 ARG A CA 1
ATOM 675 C C . ARG A 1 88 ? 13.587 -4.143 -26.126 1.00 98.19 88 ARG A C 1
ATOM 677 O O . ARG A 1 88 ? 12.560 -4.113 -25.442 1.00 98.19 88 ARG A O 1
ATOM 684 N N . GLY A 1 89 ? 13.557 -4.170 -27.457 1.00 96.69 89 GLY A N 1
ATOM 685 C CA . GLY A 1 89 ? 12.323 -4.203 -28.247 1.00 96.69 89 GLY A CA 1
ATOM 686 C C . GLY A 1 89 ? 11.833 -2.829 -28.705 1.00 96.69 89 GLY A C 1
ATOM 687 O O . GLY A 1 89 ? 12.615 -1.961 -29.067 1.00 96.69 89 GLY A O 1
ATOM 688 N N . THR A 1 90 ? 10.517 -2.629 -28.742 1.00 94.88 90 THR A N 1
ATOM 689 C CA . THR A 1 90 ? 9.898 -1.376 -29.222 1.00 94.88 90 THR A CA 1
ATOM 690 C C . THR A 1 90 ? 9.006 -0.774 -28.141 1.00 94.88 90 THR A C 1
ATOM 692 O O . THR A 1 90 ? 8.579 -1.513 -27.254 1.00 94.88 90 THR A O 1
ATOM 695 N N . PRO A 1 91 ? 8.620 0.513 -28.224 1.00 91.31 91 PRO A N 1
ATOM 696 C CA . PRO A 1 91 ? 7.667 1.101 -27.278 1.00 91.31 91 PRO A CA 1
ATOM 697 C C . PRO A 1 91 ? 6.356 0.318 -27.115 1.00 91.31 91 PRO A C 1
ATOM 699 O O . PRO A 1 91 ? 5.782 0.298 -26.032 1.00 91.31 91 PRO A O 1
ATOM 702 N N . GLY A 1 92 ? 5.895 -0.361 -28.174 1.00 93.62 92 GLY A N 1
ATOM 703 C CA . GLY A 1 92 ? 4.686 -1.191 -28.137 1.00 93.62 92 GLY A CA 1
ATOM 704 C C . GLY A 1 92 ? 4.910 -2.644 -27.701 1.00 93.62 92 GLY A C 1
ATOM 705 O O . GLY A 1 92 ? 3.942 -3.350 -27.428 1.00 93.62 92 GLY A O 1
ATOM 706 N N . LYS A 1 93 ? 6.161 -3.120 -27.669 1.00 96.31 93 LYS A N 1
ATOM 707 C CA . LYS A 1 93 ? 6.546 -4.470 -27.220 1.00 96.31 93 LYS A CA 1
ATOM 708 C C . LYS A 1 93 ? 7.875 -4.420 -26.455 1.00 96.31 93 LYS A C 1
ATOM 710 O O . LYS A 1 93 ? 8.867 -4.980 -26.934 1.00 96.31 93 LYS A O 1
ATOM 715 N N . PRO A 1 94 ? 7.932 -3.711 -25.321 1.00 96.75 94 PRO A N 1
ATOM 716 C CA . PRO A 1 94 ? 9.156 -3.606 -24.556 1.00 96.75 94 PRO A CA 1
ATOM 717 C C . PRO A 1 94 ? 9.411 -4.915 -23.804 1.00 96.75 94 PRO A C 1
ATOM 719 O O . PRO A 1 94 ? 8.488 -5.621 -23.395 1.00 96.75 94 PRO A O 1
ATOM 722 N N . THR A 1 95 ? 10.683 -5.232 -23.620 1.00 98.25 95 THR A N 1
ATOM 723 C CA . THR A 1 95 ? 11.156 -6.306 -22.745 1.00 98.25 95 THR A CA 1
ATOM 724 C C . THR A 1 95 ? 12.291 -5.772 -21.898 1.00 98.25 95 THR A C 1
ATOM 726 O O . THR A 1 95 ? 13.029 -4.906 -22.355 1.00 98.25 95 THR A O 1
ATOM 729 N N . GLY A 1 96 ? 12.463 -6.247 -20.674 1.00 98.19 96 GLY A N 1
ATOM 730 C CA . GLY A 1 96 ? 13.592 -5.808 -19.872 1.00 98.19 96 GLY A CA 1
ATOM 731 C C . GLY A 1 96 ? 13.489 -6.150 -18.406 1.00 98.19 96 GLY A C 1
ATOM 732 O O . GLY A 1 96 ? 12.559 -6.817 -17.959 1.00 98.19 96 GLY A O 1
ATOM 733 N N . GLN A 1 97 ? 14.470 -5.670 -17.662 1.00 98.44 97 GLN A N 1
ATOM 734 C CA . GLN A 1 97 ? 14.523 -5.800 -16.218 1.00 98.44 97 GLN A CA 1
ATOM 735 C C . GLN A 1 97 ? 15.141 -4.547 -15.604 1.00 98.44 97 GLN A C 1
ATOM 737 O O . GLN A 1 97 ? 15.984 -3.881 -16.210 1.00 98.44 97 GLN A O 1
ATOM 742 N N . LEU A 1 98 ? 14.714 -4.261 -14.385 1.00 98.38 98 LEU A N 1
ATOM 743 C CA . LEU A 1 98 ? 15.151 -3.158 -13.553 1.00 98.38 98 LEU A CA 1
ATOM 744 C C . LEU A 1 98 ? 15.406 -3.718 -12.156 1.00 98.38 98 LEU A C 1
ATOM 746 O O . LEU A 1 98 ? 14.500 -4.273 -11.544 1.00 98.38 98 LEU A O 1
ATOM 750 N N . GLN A 1 99 ? 16.622 -3.576 -11.649 1.00 98.56 99 GLN A N 1
ATOM 751 C CA . GLN A 1 99 ? 16.980 -3.867 -10.269 1.00 98.56 99 GLN A CA 1
ATOM 752 C C . GLN A 1 99 ? 17.370 -2.564 -9.579 1.00 98.56 99 GLN A C 1
ATOM 754 O O . GLN A 1 99 ? 18.103 -1.753 -10.149 1.00 98.56 99 GLN A O 1
ATOM 759 N N . PHE A 1 100 ? 16.897 -2.382 -8.353 1.00 98.31 100 PHE A N 1
ATOM 760 C CA . PHE A 1 100 ? 17.231 -1.223 -7.545 1.00 98.31 100 PHE A CA 1
ATOM 761 C C . PHE A 1 100 ? 17.485 -1.604 -6.092 1.00 98.31 100 PHE A C 1
ATOM 763 O O . PHE A 1 100 ? 16.826 -2.490 -5.553 1.00 98.31 100 PHE A O 1
ATOM 770 N N . ASP A 1 101 ? 18.410 -0.883 -5.467 1.00 98.31 101 ASP A N 1
ATOM 771 C CA . ASP A 1 101 ? 18.697 -0.952 -4.039 1.00 98.31 101 ASP A CA 1
ATOM 772 C C . ASP A 1 101 ? 18.779 0.483 -3.509 1.00 98.31 101 ASP A C 1
ATOM 774 O O . ASP A 1 101 ? 19.610 1.264 -3.963 1.00 98.31 101 ASP A O 1
ATOM 778 N N . ILE A 1 102 ? 17.930 0.855 -2.560 1.00 98.00 102 ILE A N 1
ATOM 779 C CA . ILE A 1 102 ? 17.984 2.146 -1.872 1.00 98.00 102 ILE A CA 1
ATOM 780 C C . ILE A 1 102 ? 18.515 1.878 -0.474 1.00 98.00 102 ILE A C 1
ATOM 782 O O . ILE A 1 102 ? 17.860 1.203 0.316 1.00 98.00 102 ILE A O 1
ATOM 786 N N . LEU A 1 103 ? 19.705 2.386 -0.168 1.00 98.00 103 LEU A N 1
ATOM 787 C CA . LEU A 1 103 ? 20.323 2.256 1.149 1.00 98.00 103 LEU A CA 1
ATOM 788 C C . LEU A 1 103 ? 19.985 3.464 2.013 1.00 98.00 103 LEU A C 1
ATOM 790 O O . LEU A 1 103 ? 20.132 4.608 1.574 1.00 98.00 103 LEU A O 1
ATOM 794 N N . ARG A 1 104 ? 19.611 3.187 3.263 1.00 97.31 104 ARG A N 1
ATOM 795 C CA . ARG A 1 104 ? 19.152 4.169 4.248 1.00 97.31 104 ARG A CA 1
ATOM 796 C C . ARG A 1 104 ? 18.056 5.096 3.702 1.00 97.31 104 ARG A C 1
ATOM 798 O O . ARG A 1 104 ? 18.239 6.316 3.754 1.00 97.31 104 ARG A O 1
ATOM 805 N N . PRO A 1 105 ? 16.957 4.561 3.128 1.00 96.81 105 PRO A N 1
ATOM 806 C CA . PRO A 1 105 ? 15.891 5.419 2.651 1.00 96.81 105 PRO A CA 1
ATOM 807 C C . PRO A 1 105 ? 15.306 6.242 3.796 1.00 96.81 105 PRO A C 1
ATOM 809 O O . PRO A 1 105 ? 15.009 5.712 4.872 1.00 96.81 105 PRO A O 1
ATOM 812 N N . GLY A 1 106 ? 15.127 7.534 3.548 1.00 94.94 106 GLY A N 1
ATOM 813 C CA . GLY A 1 106 ? 14.402 8.430 4.437 1.00 94.94 106 GLY A CA 1
ATOM 814 C C . GLY A 1 106 ? 13.142 8.947 3.763 1.00 94.94 106 GLY A C 1
ATOM 815 O O . GLY A 1 106 ? 13.191 9.379 2.616 1.00 94.94 106 GLY A O 1
ATOM 816 N N . PHE A 1 107 ? 12.019 8.924 4.472 1.00 91.81 107 PHE A N 1
ATOM 817 C CA . PHE A 1 107 ? 10.763 9.510 4.012 1.00 91.81 107 PHE A CA 1
ATOM 818 C C . PHE A 1 107 ? 10.090 10.198 5.196 1.00 91.81 107 PHE A C 1
ATOM 820 O O . PHE A 1 107 ? 9.741 9.531 6.165 1.00 91.81 107 PHE A O 1
ATOM 827 N N . ALA A 1 108 ? 9.985 11.529 5.154 1.00 89.25 108 ALA A N 1
ATOM 828 C CA . ALA A 1 108 ? 9.601 12.338 6.313 1.00 89.25 108 ALA A CA 1
ATOM 829 C C . ALA A 1 108 ? 10.452 11.980 7.560 1.00 89.25 108 ALA A C 1
ATOM 831 O O . ALA A 1 108 ? 11.686 12.036 7.498 1.00 89.25 108 ALA A O 1
ATOM 832 N N . GLU A 1 109 ? 9.837 11.585 8.671 1.00 89.88 109 GLU A N 1
ATOM 833 C CA . GLU A 1 109 ? 10.477 11.105 9.902 1.00 89.88 109 GLU A CA 1
ATOM 834 C C . GLU A 1 109 ? 10.877 9.620 9.866 1.00 89.88 109 GLU A C 1
ATOM 836 O O . GLU A 1 109 ? 11.661 9.163 10.699 1.00 89.88 109 GLU A O 1
ATOM 841 N N . VAL A 1 110 ? 10.395 8.862 8.880 1.00 92.75 110 VAL A N 1
ATOM 842 C CA . VAL A 1 110 ? 10.658 7.427 8.766 1.00 92.75 110 VAL A CA 1
ATOM 843 C C . VAL A 1 110 ? 12.047 7.194 8.185 1.00 92.75 110 VAL A C 1
ATOM 845 O O . VAL A 1 110 ? 12.468 7.817 7.201 1.00 92.75 110 VAL A O 1
ATOM 848 N N . ARG A 1 111 ? 12.788 6.285 8.819 1.00 95.00 111 ARG A N 1
ATOM 849 C CA . ARG A 1 111 ? 14.111 5.833 8.387 1.00 95.00 111 ARG A CA 1
ATOM 850 C C . ARG A 1 111 ? 14.098 4.317 8.280 1.00 95.00 111 ARG A C 1
ATOM 852 O O . ARG A 1 111 ? 13.659 3.620 9.192 1.00 95.00 111 ARG A O 1
ATOM 859 N N . LEU A 1 112 ? 14.568 3.829 7.146 1.00 96.25 112 LEU A N 1
ATOM 860 C CA . LEU A 1 112 ? 14.658 2.412 6.822 1.00 96.25 112 LEU A CA 1
ATOM 861 C C . LEU A 1 112 ? 16.132 2.044 6.639 1.00 96.25 112 LEU A C 1
ATOM 863 O O . LEU A 1 112 ? 16.963 2.918 6.391 1.00 96.25 112 LEU A O 1
ATOM 867 N N . ASP A 1 113 ? 16.458 0.759 6.700 1.00 97.00 113 ASP A N 1
ATOM 868 C CA . ASP A 1 113 ? 17.820 0.289 6.429 1.00 97.00 113 ASP A CA 1
ATOM 869 C C . ASP A 1 113 ? 18.045 0.151 4.930 1.00 97.00 113 ASP A C 1
ATOM 871 O O . ASP A 1 113 ? 19.043 0.633 4.382 1.00 97.00 113 ASP A O 1
ATOM 875 N N . SER A 1 114 ? 17.096 -0.496 4.249 1.00 97.56 114 SER A N 1
ATOM 876 C CA . SER A 1 114 ? 17.131 -0.634 2.799 1.00 97.56 114 SER A CA 1
ATOM 877 C C . SER A 1 114 ? 15.769 -0.935 2.181 1.00 97.56 114 SER A C 1
ATOM 879 O O . SER A 1 114 ? 14.884 -1.510 2.816 1.00 97.56 114 SER A O 1
ATOM 881 N N . ILE A 1 115 ? 15.627 -0.563 0.911 1.00 97.94 115 ILE A N 1
ATOM 882 C CA . ILE A 1 115 ? 14.570 -1.040 0.018 1.00 97.94 115 ILE A CA 1
ATOM 883 C C . ILE A 1 115 ? 15.261 -1.692 -1.172 1.00 97.94 115 ILE A C 1
ATOM 885 O O . ILE A 1 115 ? 16.108 -1.070 -1.804 1.00 97.94 115 ILE A O 1
ATOM 889 N N . MET A 1 116 ? 14.909 -2.929 -1.490 1.00 98.44 116 MET A N 1
ATOM 890 C CA . MET A 1 116 ? 15.515 -3.677 -2.590 1.00 98.44 116 MET A CA 1
ATOM 891 C C . MET A 1 116 ? 14.420 -4.220 -3.485 1.00 98.44 116 MET A C 1
ATOM 893 O O . MET A 1 116 ? 13.444 -4.777 -2.983 1.00 98.44 116 MET A O 1
ATOM 897 N N . GLY A 1 117 ? 14.571 -4.101 -4.797 1.00 98.44 117 GLY A N 1
ATOM 898 C CA . GLY A 1 117 ? 13.542 -4.568 -5.707 1.00 98.44 117 GLY A CA 1
ATOM 899 C C . GLY A 1 117 ? 14.046 -4.998 -7.068 1.00 98.44 117 GLY A C 1
ATOM 900 O O . GLY A 1 117 ? 15.096 -4.562 -7.546 1.00 98.44 117 GLY A O 1
ATOM 901 N N . ARG A 1 118 ? 13.258 -5.860 -7.711 1.00 98.62 118 ARG A N 1
ATOM 902 C CA . ARG A 1 118 ? 13.452 -6.235 -9.109 1.00 98.62 118 ARG A CA 1
ATOM 903 C C . ARG A 1 118 ? 12.129 -6.272 -9.858 1.00 98.62 118 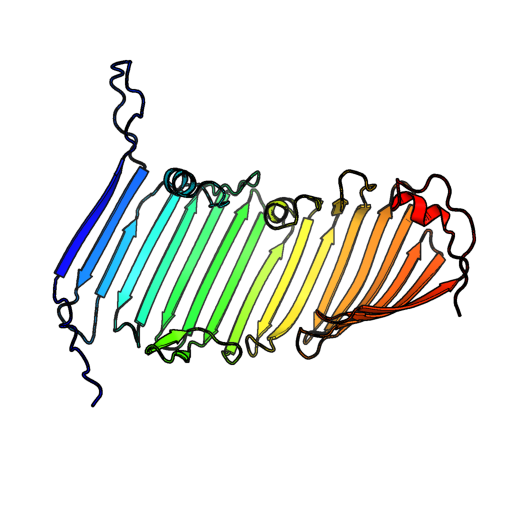ARG A C 1
ATOM 905 O O . ARG A 1 118 ? 11.193 -6.962 -9.462 1.00 98.62 118 ARG A O 1
ATOM 912 N N . ILE A 1 119 ? 12.091 -5.549 -10.967 1.00 98.56 119 ILE A N 1
ATOM 913 C CA . ILE A 1 119 ? 10.963 -5.463 -11.884 1.00 98.56 119 ILE A CA 1
ATOM 914 C C . ILE A 1 119 ? 11.380 -6.093 -13.209 1.00 98.56 119 ILE A C 1
ATOM 916 O O . ILE A 1 119 ? 12.461 -5.815 -13.725 1.00 98.56 119 ILE A O 1
ATOM 920 N N . ARG A 1 120 ? 10.506 -6.918 -13.776 1.00 98.62 120 ARG A N 1
ATOM 921 C CA . ARG A 1 120 ? 10.645 -7.530 -15.094 1.00 98.62 120 ARG A CA 1
ATOM 922 C C . ARG A 1 120 ? 9.509 -7.049 -15.984 1.00 98.62 120 ARG A C 1
ATOM 924 O O . ARG A 1 120 ? 8.355 -7.014 -15.566 1.00 98.62 120 ARG A O 1
ATOM 931 N N . LEU A 1 121 ? 9.848 -6.669 -17.206 1.00 98.50 121 LEU A N 1
ATOM 932 C CA . LEU A 1 121 ? 8.917 -6.199 -18.218 1.00 98.50 121 LEU A CA 1
ATOM 933 C C . LEU A 1 121 ? 8.925 -7.172 -19.392 1.00 98.50 121 LEU A C 1
ATOM 935 O O . LEU A 1 121 ? 9.968 -7.467 -19.973 1.00 98.50 121 LEU A O 1
ATOM 939 N N . GLU A 1 122 ? 7.742 -7.629 -19.758 1.00 98.19 122 GLU A N 1
ATOM 940 C CA . GLU A 1 122 ? 7.441 -8.374 -20.972 1.00 98.19 122 GLU A CA 1
ATOM 941 C C . GLU A 1 122 ? 6.354 -7.616 -21.751 1.00 98.19 122 GLU A C 1
ATOM 943 O O . GLU A 1 122 ? 5.654 -6.778 -21.174 1.00 98.19 122 GLU A O 1
ATOM 948 N N . PRO A 1 123 ? 6.114 -7.915 -23.043 1.00 96.94 123 PRO A N 1
ATOM 949 C CA . PRO A 1 123 ? 5.215 -7.101 -23.864 1.00 96.94 123 PRO A CA 1
ATOM 950 C C . PRO A 1 123 ? 3.776 -7.018 -23.334 1.00 96.94 123 PRO A C 1
ATOM 952 O O . PRO A 1 123 ? 3.038 -6.106 -23.695 1.00 96.94 123 PRO A O 1
ATOM 955 N N . ARG A 1 124 ? 3.362 -7.993 -22.515 1.00 97.88 124 ARG A N 1
ATOM 956 C CA . ARG A 1 124 ? 2.013 -8.105 -21.945 1.00 97.88 124 ARG A CA 1
ATOM 957 C C . ARG A 1 124 ? 2.004 -8.258 -20.425 1.00 97.88 124 ARG A C 1
ATOM 959 O O . ARG A 1 124 ? 0.949 -8.545 -19.870 1.00 97.88 124 ARG A O 1
ATOM 966 N N . LEU A 1 125 ? 3.143 -8.105 -19.755 1.00 98.44 125 LEU A N 1
ATOM 967 C CA . LEU A 1 125 ? 3.253 -8.379 -18.325 1.00 98.44 125 LEU A CA 1
ATOM 968 C C . LEU A 1 125 ? 4.314 -7.482 -17.692 1.00 98.44 125 LEU A C 1
ATOM 970 O O . LEU A 1 125 ? 5.443 -7.426 -18.171 1.00 98.44 125 LEU A O 1
ATOM 974 N N . VAL A 1 126 ? 3.972 -6.828 -16.588 1.00 98.62 126 VAL A N 1
ATOM 975 C CA . VAL A 1 126 ? 4.972 -6.329 -15.635 1.00 98.62 126 VAL A CA 1
ATOM 976 C C . VAL A 1 126 ? 4.947 -7.252 -14.437 1.00 98.62 126 VAL A C 1
ATOM 978 O O . VAL A 1 126 ? 3.873 -7.556 -13.924 1.00 98.62 126 VAL A O 1
ATOM 981 N N . SER A 1 127 ? 6.111 -7.702 -13.989 1.00 98.62 127 SER A N 1
ATOM 982 C CA . SER A 1 127 ? 6.257 -8.480 -12.763 1.00 98.62 127 SER A CA 1
ATOM 983 C C . SER A 1 127 ? 7.173 -7.752 -11.794 1.00 98.62 127 SER A C 1
ATOM 985 O O . SER A 1 127 ? 8.274 -7.353 -12.162 1.00 98.62 127 SER A O 1
ATOM 987 N N . LEU A 1 128 ? 6.738 -7.617 -10.550 1.00 98.69 128 LEU A N 1
ATOM 988 C CA . LEU A 1 128 ? 7.600 -7.348 -9.415 1.00 98.69 128 LEU A CA 1
ATOM 989 C C . LEU A 1 128 ? 8.047 -8.707 -8.871 1.00 98.69 128 LEU A C 1
ATOM 991 O O . LEU A 1 128 ? 7.261 -9.394 -8.228 1.00 98.69 128 LEU A O 1
ATOM 995 N N . GLU A 1 129 ? 9.281 -9.117 -9.169 1.00 98.12 129 GLU A N 1
ATOM 996 C CA . GLU A 1 129 ? 9.791 -10.425 -8.727 1.00 98.12 129 GLU A CA 1
ATOM 997 C C . GLU A 1 129 ? 9.957 -10.467 -7.211 1.00 98.12 129 GLU A C 1
ATOM 999 O O . GLU A 1 129 ? 9.680 -11.479 -6.583 1.00 98.12 129 GLU A O 1
ATOM 1004 N N . ARG A 1 130 ? 10.427 -9.359 -6.634 1.00 96.81 130 ARG A N 1
ATOM 1005 C CA . ARG A 1 130 ? 10.499 -9.145 -5.192 1.00 96.81 130 ARG A CA 1
ATOM 1006 C C . ARG A 1 130 ? 10.697 -7.662 -4.925 1.00 96.81 130 ARG A C 1
ATOM 1008 O O . ARG A 1 130 ? 11.503 -7.027 -5.600 1.00 96.81 130 ARG A O 1
ATOM 1015 N N . LEU A 1 131 ? 10.011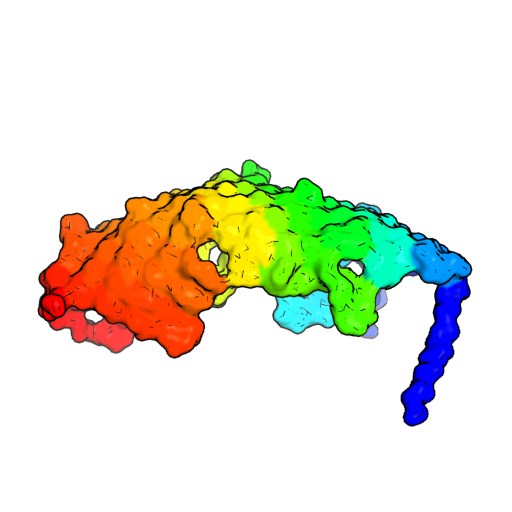 -7.142 -3.921 1.00 98.56 131 LEU A N 1
ATOM 1016 C CA . LEU A 1 131 ? 10.285 -5.887 -3.233 1.00 98.56 131 LEU A CA 1
ATOM 1017 C C . LEU A 1 131 ? 10.495 -6.239 -1.768 1.00 98.56 131 LEU A C 1
ATOM 1019 O O . LEU A 1 131 ? 9.600 -6.808 -1.165 1.00 98.56 131 LEU A O 1
ATOM 1023 N N . GLY A 1 132 ? 11.660 -5.952 -1.207 1.00 97.94 132 GLY A N 1
ATOM 1024 C CA . GLY A 1 132 ? 11.937 -6.089 0.217 1.00 97.94 132 GLY A CA 1
ATOM 1025 C C . GLY A 1 132 ? 12.137 -4.717 0.841 1.00 97.94 132 GLY A C 1
ATOM 1026 O O . GLY A 1 132 ? 12.875 -3.901 0.293 1.00 97.94 132 GLY A O 1
ATOM 1027 N N . ILE A 1 133 ? 11.501 -4.481 1.981 1.00 97.25 133 ILE A N 1
ATOM 1028 C CA . ILE A 1 133 ? 11.689 -3.296 2.815 1.00 97.25 133 ILE A CA 1
ATOM 1029 C C . ILE A 1 133 ? 12.217 -3.780 4.164 1.00 97.25 133 ILE A C 1
ATOM 1031 O O . ILE A 1 133 ? 11.615 -4.652 4.794 1.00 97.25 133 ILE A O 1
ATOM 1035 N N . TYR A 1 134 ? 13.348 -3.223 4.585 1.00 96.75 134 TYR A N 1
ATOM 1036 C CA . TYR A 1 134 ? 14.068 -3.623 5.790 1.00 96.75 134 TYR A CA 1
ATOM 1037 C C . TYR A 1 134 ? 14.179 -2.435 6.746 1.00 96.75 134 TYR A C 1
ATOM 1039 O O . TYR A 1 134 ? 14.577 -1.340 6.336 1.00 96.75 134 TYR A O 1
ATOM 1047 N N . SER A 1 135 ? 13.826 -2.649 8.012 1.00 95.00 135 SER A N 1
ATOM 1048 C CA . SER A 1 135 ? 13.928 -1.646 9.073 1.00 95.00 135 SER A CA 1
ATOM 1049 C C . SER A 1 135 ? 14.240 -2.316 10.409 1.00 95.00 135 SER A C 1
ATOM 1051 O O . SER A 1 135 ? 13.399 -3.005 10.987 1.00 95.00 135 SER A O 1
ATOM 1053 N N . ASN A 1 136 ? 15.445 -2.089 10.924 1.00 91.25 136 ASN A N 1
ATOM 1054 C CA . ASN A 1 136 ? 15.995 -2.747 12.101 1.00 91.25 136 ASN A CA 1
ATOM 1055 C C . ASN A 1 136 ? 15.950 -4.282 11.961 1.00 91.25 136 ASN A C 1
ATOM 1057 O O . ASN A 1 136 ? 16.545 -4.855 11.053 1.00 91.25 136 ASN A O 1
ATOM 1061 N N . ALA A 1 137 ? 15.243 -4.961 12.866 1.00 90.06 137 ALA A N 1
ATOM 1062 C CA . ALA A 1 137 ? 15.032 -6.406 12.819 1.00 90.06 137 ALA A CA 1
ATOM 1063 C C . ALA A 1 137 ? 13.823 -6.818 11.956 1.00 90.06 137 ALA A C 1
ATOM 1065 O O . ALA A 1 137 ? 13.609 -8.011 11.748 1.00 90.06 137 ALA A O 1
ATOM 1066 N N . ASN A 1 138 ? 13.039 -5.856 11.459 1.00 93.94 138 ASN A N 1
ATOM 1067 C CA . ASN A 1 138 ? 11.785 -6.118 10.766 1.00 93.94 138 ASN A CA 1
ATOM 1068 C C . ASN A 1 138 ? 11.988 -6.140 9.253 1.00 93.94 138 ASN A C 1
ATOM 1070 O O . ASN A 1 138 ? 12.718 -5.325 8.677 1.00 93.94 138 ASN A O 1
ATOM 1074 N N . GLN A 1 139 ? 11.273 -7.052 8.603 1.00 95.38 139 GLN A N 1
ATOM 1075 C CA . GLN A 1 139 ? 11.247 -7.176 7.158 1.00 95.38 139 GLN A CA 1
ATOM 1076 C C . GLN A 1 139 ? 9.806 -7.300 6.682 1.00 95.38 139 GLN A C 1
ATOM 1078 O O . GLN A 1 139 ? 9.002 -8.050 7.232 1.00 95.38 139 GLN A O 1
ATOM 1083 N N . THR A 1 140 ? 9.510 -6.615 5.588 1.00 97.69 140 THR A N 1
ATOM 1084 C CA . THR A 1 140 ? 8.322 -6.890 4.793 1.00 97.69 140 THR A CA 1
ATOM 1085 C C . THR A 1 140 ? 8.709 -7.053 3.336 1.00 97.69 140 THR A C 1
ATOM 1087 O O . THR A 1 140 ? 9.717 -6.505 2.878 1.00 97.69 140 THR A O 1
ATOM 1090 N N . TRP A 1 141 ? 7.956 -7.866 2.610 1.00 98.19 141 TRP A N 1
ATOM 1091 C CA . TRP A 1 141 ? 8.196 -8.084 1.201 1.00 98.19 141 TRP A CA 1
ATOM 1092 C C . TRP A 1 141 ? 6.900 -8.199 0.411 1.00 98.19 141 TRP A C 1
ATOM 1094 O O . TRP A 1 141 ? 5.843 -8.515 0.953 1.00 98.19 141 TRP A O 1
ATOM 1104 N N . ALA A 1 142 ? 7.004 -7.931 -0.884 1.00 98.69 142 ALA A N 1
ATOM 1105 C CA . ALA A 1 142 ? 5.921 -8.093 -1.833 1.00 98.69 142 ALA A CA 1
ATOM 1106 C C . ALA A 1 142 ? 6.436 -8.636 -3.169 1.00 98.69 142 ALA A C 1
ATOM 1108 O O . ALA A 1 142 ? 7.569 -8.368 -3.571 1.00 98.69 142 ALA A O 1
ATOM 1109 N N . GLU A 1 143 ? 5.588 -9.367 -3.873 1.00 98.81 143 GLU A N 1
ATOM 1110 C CA . GLU A 1 143 ? 5.780 -9.803 -5.252 1.00 98.81 143 GLU A CA 1
ATOM 1111 C C . GLU A 1 143 ? 4.445 -9.731 -5.994 1.00 98.81 143 GLU A C 1
ATOM 1113 O O . GLU A 1 143 ? 3.373 -9.689 -5.386 1.00 98.81 143 GLU A O 1
ATOM 1118 N N . GLY A 1 144 ? 4.486 -9.700 -7.320 1.00 98.62 144 GLY A N 1
ATOM 1119 C CA . GLY A 1 144 ? 3.256 -9.695 -8.094 1.00 98.62 144 GLY A CA 1
ATOM 1120 C C . GLY A 1 144 ? 3.457 -9.483 -9.578 1.00 98.62 144 GLY A C 1
ATOM 1121 O O . GLY A 1 144 ? 4.565 -9.275 -10.068 1.00 98.62 144 GLY A O 1
ATOM 1122 N N . SER A 1 145 ? 2.358 -9.531 -10.314 1.00 98.69 145 SER A N 1
ATOM 1123 C CA . SER A 1 145 ? 2.333 -9.263 -11.737 1.00 98.69 145 SER A CA 1
ATOM 1124 C C . SER A 1 145 ? 1.028 -8.611 -12.170 1.00 98.69 145 SER A C 1
ATOM 1126 O O . SER A 1 145 ? -0.018 -8.797 -11.549 1.00 98.69 145 SER A O 1
ATOM 1128 N N . VAL A 1 146 ? 1.102 -7.840 -13.250 1.00 98.69 146 VAL A N 1
ATOM 1129 C CA . VAL A 1 146 ? -0.039 -7.167 -13.866 1.00 98.69 146 VAL A CA 1
ATOM 1130 C C . VAL A 1 146 ? 0.006 -7.339 -15.378 1.00 98.69 146 VAL A C 1
ATOM 1132 O O . VAL A 1 146 ? 1.029 -7.083 -16.020 1.00 98.69 146 VAL A O 1
ATOM 1135 N N . GLU A 1 147 ? -1.113 -7.773 -15.956 1.00 98.56 147 GLU A N 1
ATOM 1136 C CA . GLU A 1 147 ? -1.275 -7.858 -17.403 1.00 98.56 147 GLU A CA 1
ATOM 1137 C C . GLU A 1 147 ? -1.291 -6.451 -18.013 1.00 98.56 147 GLU A C 1
ATOM 1139 O O . GLU A 1 147 ? -2.073 -5.578 -17.625 1.00 98.56 147 GLU A O 1
ATOM 1144 N N . LEU A 1 148 ? -0.478 -6.251 -19.042 1.00 98.19 148 LEU A N 1
ATOM 1145 C CA . LEU A 1 148 ? -0.512 -5.053 -19.862 1.00 98.19 148 LEU A CA 1
ATOM 1146 C C . LEU A 1 148 ? -1.398 -5.264 -21.086 1.00 98.19 148 LEU A C 1
ATOM 1148 O O . LEU A 1 148 ? -1.306 -6.272 -21.795 1.00 98.19 148 LEU A O 1
ATOM 1152 N N . LYS A 1 149 ? -2.218 -4.258 -21.376 1.00 96.44 149 LYS A N 1
ATOM 1153 C CA . LYS A 1 149 ? -3.047 -4.172 -22.576 1.00 96.44 149 LYS A CA 1
ATOM 1154 C C . LYS A 1 149 ? -2.563 -3.028 -23.447 1.00 96.44 149 LYS A C 1
ATOM 1156 O O . LYS A 1 149 ? -2.012 -2.047 -22.962 1.00 96.44 149 LYS A O 1
ATOM 1161 N N . LYS A 1 150 ? -2.757 -3.151 -24.755 1.00 94.38 150 LYS A N 1
ATOM 1162 C CA . LYS A 1 150 ? -2.388 -2.091 -25.692 1.00 94.38 150 LYS A CA 1
ATOM 1163 C C . LYS A 1 150 ? -3.318 -0.890 -25.490 1.00 94.38 150 LYS A C 1
ATOM 1165 O O . LYS A 1 150 ? -4.530 -1.054 -25.601 1.00 94.38 150 LYS A O 1
ATOM 1170 N N . SER A 1 151 ? -2.758 0.284 -25.210 1.00 93.56 151 SER A N 1
ATOM 1171 C CA . SER A 1 151 ? -3.513 1.538 -25.176 1.00 93.56 151 SER A CA 1
ATOM 1172 C C . SER A 1 151 ? -3.838 2.037 -26.588 1.00 93.56 151 SER A C 1
ATOM 1174 O O . SER A 1 151 ? -3.266 1.567 -27.578 1.00 93.56 151 SER A O 1
ATOM 1176 N N . GLU A 1 152 ? -4.716 3.035 -26.693 1.00 91.31 152 GLU A N 1
ATOM 1177 C CA . GLU A 1 152 ? -4.995 3.726 -27.960 1.00 91.31 152 GLU A CA 1
ATOM 1178 C C . GLU A 1 152 ? -3.738 4.385 -28.549 1.00 91.31 152 GLU A C 1
ATOM 1180 O O . GLU A 1 152 ? -3.538 4.366 -29.762 1.00 91.31 152 GLU A O 1
ATOM 1185 N N . GLN A 1 153 ? -2.835 4.880 -27.694 1.00 89.94 153 GLN A N 1
ATOM 1186 C CA . GLN A 1 153 ? -1.537 5.434 -28.103 1.00 89.94 153 GLN A CA 1
ATOM 1187 C C . GLN A 1 153 ? -0.501 4.352 -28.461 1.00 89.94 153 GLN A C 1
ATOM 1189 O O . GLN A 1 153 ? 0.627 4.668 -28.831 1.00 89.94 153 GLN A O 1
ATOM 1194 N N . GLY A 1 154 ? -0.859 3.069 -28.351 1.00 89.38 154 GLY A N 1
ATOM 1195 C CA . GLY A 1 154 ? -0.004 1.940 -28.707 1.00 89.38 154 GLY A CA 1
ATOM 1196 C C . GLY A 1 154 ? 0.996 1.514 -27.632 1.00 89.38 154 GLY A C 1
ATOM 1197 O O . GLY A 1 154 ? 1.730 0.554 -27.872 1.00 89.38 154 GLY A O 1
ATOM 1198 N N . PHE A 1 155 ? 1.001 2.162 -26.465 1.00 91.44 155 PHE A N 1
ATOM 1199 C CA . PHE A 1 155 ? 1.843 1.777 -25.334 1.00 91.44 155 PHE A CA 1
ATOM 1200 C C . PHE A 1 155 ? 1.144 0.703 -24.490 1.00 91.44 155 PHE A C 1
ATOM 1202 O O . PHE A 1 155 ? -0.074 0.759 -24.301 1.00 91.44 155 PHE A O 1
ATOM 1209 N N . PRO A 1 156 ? 1.876 -0.300 -23.986 1.00 95.19 156 PRO A N 1
ATOM 1210 C CA . PRO A 1 156 ? 1.312 -1.260 -23.052 1.00 95.19 156 PRO A CA 1
ATOM 1211 C C . PRO A 1 156 ? 0.989 -0.562 -21.721 1.00 95.19 156 PRO A C 1
ATOM 1213 O O . PRO A 1 156 ? 1.849 0.080 -21.126 1.00 95.19 156 PRO A O 1
ATOM 1216 N N . THR A 1 157 ? -0.253 -0.685 -21.257 1.00 96.94 157 THR A N 1
ATOM 1217 C CA . THR A 1 157 ? -0.749 -0.075 -20.018 1.00 96.94 157 THR A CA 1
ATOM 1218 C C . THR A 1 157 ? -1.600 -1.058 -19.217 1.00 96.94 157 THR A C 1
ATOM 1220 O O . THR A 1 157 ? -2.242 -1.948 -19.781 1.00 96.94 157 THR A O 1
ATOM 1223 N N . ALA A 1 158 ? -1.623 -0.900 -17.897 1.00 97.56 158 ALA A N 1
ATOM 1224 C CA . ALA A 1 158 ? -2.570 -1.601 -17.041 1.00 97.56 158 ALA A CA 1
ATOM 1225 C C . ALA A 1 158 ? -3.940 -0.901 -17.093 1.00 97.56 158 ALA A C 1
ATOM 1227 O O . ALA A 1 158 ? -4.031 0.321 -17.176 1.00 97.56 158 ALA A O 1
ATOM 1228 N N . THR A 1 159 ? -5.020 -1.677 -17.058 1.00 96.69 159 THR A N 1
ATOM 1229 C CA . THR A 1 159 ? -6.406 -1.173 -17.087 1.00 96.69 159 THR A CA 1
ATOM 1230 C C . THR A 1 159 ? -7.234 -1.889 -16.024 1.00 96.69 159 THR A C 1
ATOM 1232 O O . THR A 1 159 ? -6.821 -2.947 -15.563 1.00 96.69 159 THR A O 1
ATOM 1235 N N . GLY A 1 160 ? -8.442 -1.413 -15.703 1.00 95.56 160 GLY A N 1
ATOM 1236 C CA . GLY A 1 160 ? -9.348 -2.130 -14.785 1.00 95.56 160 GLY A CA 1
ATOM 1237 C C . GLY A 1 160 ? -9.573 -3.603 -15.171 1.00 95.56 160 GLY A C 1
ATOM 1238 O O . GLY A 1 160 ? -9.638 -4.480 -14.321 1.00 95.56 160 GLY A O 1
ATOM 1239 N N . ASN A 1 161 ? -9.564 -3.909 -16.471 1.00 96.88 161 ASN A N 1
ATOM 1240 C CA . ASN A 1 161 ? -9.725 -5.273 -16.975 1.00 96.88 161 ASN A CA 1
ATOM 1241 C C . ASN A 1 161 ? -8.432 -6.109 -16.984 1.00 96.88 161 ASN A C 1
ATOM 1243 O O . ASN A 1 161 ? -8.469 -7.247 -17.460 1.00 96.88 161 ASN A O 1
ATOM 1247 N N . SER A 1 162 ? -7.285 -5.553 -16.596 1.00 97.94 162 SER A N 1
ATOM 1248 C CA . SER A 1 162 ? -6.015 -6.281 -16.531 1.00 97.94 162 SER A CA 1
ATOM 1249 C C . SER A 1 162 ? -6.039 -7.302 -15.407 1.00 97.94 162 SER A C 1
ATOM 1251 O O . SER A 1 162 ? -6.501 -7.000 -14.308 1.00 97.94 162 SER A O 1
ATOM 1253 N N . SER A 1 163 ? -5.524 -8.498 -15.686 1.00 98.44 163 SER A N 1
ATOM 1254 C CA . SER A 1 163 ? -5.339 -9.510 -14.648 1.00 98.44 163 SER A CA 1
ATOM 1255 C C . SER A 1 163 ? -4.197 -9.112 -13.712 1.00 98.44 163 SER A C 1
ATOM 1257 O O . SER A 1 163 ? -3.176 -8.609 -14.185 1.00 98.44 163 SER A O 1
ATOM 1259 N N . ILE A 1 164 ? -4.348 -9.368 -12.416 1.00 98.56 164 ILE A N 1
ATOM 1260 C CA . ILE A 1 164 ? -3.301 -9.197 -11.410 1.00 98.56 164 ILE A CA 1
ATOM 1261 C C . ILE A 1 164 ? -3.094 -10.468 -10.601 1.00 98.56 164 ILE A C 1
ATOM 1263 O O . ILE A 1 164 ? -4.019 -11.257 -10.394 1.00 98.56 164 ILE A O 1
ATOM 1267 N N . THR A 1 165 ? -1.872 -10.620 -10.113 1.00 98.69 165 THR A N 1
ATOM 1268 C CA . THR A 1 165 ? -1.519 -11.484 -8.989 1.00 98.69 165 THR A CA 1
ATOM 1269 C C . THR A 1 165 ? -0.589 -10.700 -8.077 1.00 98.69 165 THR A C 1
ATOM 1271 O O . THR A 1 165 ? 0.307 -10.019 -8.564 1.00 98.69 165 THR A O 1
ATOM 1274 N N . ALA A 1 166 ? -0.788 -10.750 -6.769 1.00 98.69 166 ALA A N 1
ATOM 1275 C CA . ALA A 1 166 ? 0.114 -10.119 -5.818 1.00 98.69 166 ALA A CA 1
ATOM 1276 C C . ALA A 1 166 ? 0.121 -10.890 -4.503 1.00 98.69 166 ALA A C 1
ATOM 1278 O O . ALA A 1 166 ? -0.901 -11.445 -4.100 1.00 98.69 166 ALA A O 1
ATOM 1279 N N . LEU A 1 167 ? 1.269 -10.890 -3.841 1.00 98.69 167 LEU A N 1
ATOM 1280 C CA . LEU A 1 167 ? 1.459 -11.401 -2.496 1.00 98.69 167 LEU A CA 1
ATOM 1281 C C . LEU A 1 167 ? 2.308 -10.387 -1.736 1.00 98.69 167 LEU A C 1
ATOM 1283 O O . LEU A 1 167 ? 3.354 -9.968 -2.222 1.00 98.69 167 LEU A O 1
ATOM 1287 N N . ALA A 1 168 ? 1.846 -9.986 -0.559 1.00 98.56 168 ALA A N 1
ATOM 1288 C CA . ALA A 1 168 ? 2.586 -9.139 0.359 1.00 98.56 168 ALA A CA 1
ATOM 1289 C C . ALA A 1 168 ? 2.541 -9.742 1.761 1.00 98.56 168 ALA A C 1
ATOM 1291 O O . ALA A 1 168 ? 1.492 -10.204 2.216 1.00 98.56 168 ALA A O 1
ATOM 1292 N N . GLU A 1 169 ? 3.678 -9.733 2.443 1.00 98.56 169 GLU A N 1
ATOM 1293 C CA . GLU A 1 169 ? 3.832 -10.318 3.767 1.00 98.56 169 GLU A CA 1
ATOM 1294 C C . GLU A 1 169 ? 4.763 -9.460 4.625 1.00 98.56 169 GLU A C 1
ATOM 1296 O O . GLU A 1 169 ? 5.749 -8.878 4.158 1.00 98.56 169 GLU A O 1
ATOM 1301 N N . GLY A 1 170 ? 4.450 -9.374 5.908 1.00 97.75 170 GLY A N 1
ATOM 1302 C CA . GLY A 1 170 ? 5.297 -8.740 6.902 1.00 97.75 170 GLY A CA 1
ATOM 1303 C C . GLY A 1 170 ? 4.991 -9.307 8.274 1.00 97.75 170 GLY A C 1
ATOM 1304 O O . GLY A 1 170 ? 3.845 -9.652 8.568 1.00 97.75 170 GLY A O 1
ATOM 1305 N N . ASP A 1 171 ? 6.015 -9.392 9.109 1.00 97.44 171 ASP A N 1
ATOM 1306 C CA . ASP A 1 171 ? 5.877 -9.824 10.492 1.00 97.44 171 ASP A CA 1
ATOM 1307 C C . ASP A 1 171 ? 6.493 -8.785 11.424 1.00 97.44 171 ASP A C 1
ATOM 1309 O O . ASP A 1 171 ? 7.548 -8.226 11.125 1.00 97.44 171 ASP A O 1
ATOM 1313 N N . GLU A 1 172 ? 5.784 -8.495 12.515 1.00 96.50 172 GLU A N 1
ATOM 1314 C CA . GLU A 1 172 ? 6.156 -7.500 13.527 1.00 96.50 172 GLU A CA 1
ATOM 1315 C C . GLU A 1 172 ? 6.555 -6.124 12.956 1.00 96.50 172 GLU A C 1
ATOM 1317 O O . GLU A 1 172 ? 7.396 -5.413 13.504 1.00 96.50 172 GLU A O 1
ATOM 1322 N N . LEU A 1 173 ? 5.907 -5.707 11.866 1.00 96.38 173 LEU A N 1
ATOM 1323 C CA . LEU A 1 173 ? 6.139 -4.424 11.219 1.00 96.38 173 LEU A CA 1
ATOM 1324 C C . LEU A 1 173 ? 5.784 -3.272 12.164 1.00 96.38 173 LEU A C 1
ATOM 1326 O O . LEU A 1 173 ? 4.637 -3.151 12.590 1.00 96.38 173 LEU A O 1
ATOM 1330 N N . ASP A 1 174 ? 6.745 -2.395 12.441 1.00 95.75 174 ASP A N 1
ATOM 1331 C CA . ASP A 1 174 ? 6.501 -1.168 13.200 1.00 95.75 174 ASP A CA 1
ATOM 1332 C C . ASP A 1 174 ? 5.610 -0.217 12.394 1.00 95.75 174 ASP A C 1
ATOM 1334 O O . ASP A 1 174 ? 6.036 0.351 11.387 1.00 95.75 174 ASP A O 1
ATOM 1338 N N . THR A 1 175 ? 4.365 -0.030 12.825 1.00 95.62 175 THR A N 1
ATOM 1339 C CA . THR A 1 175 ? 3.366 0.707 12.042 1.00 95.62 175 THR A CA 1
ATOM 1340 C C . THR A 1 175 ? 3.630 2.206 11.969 1.00 95.62 175 THR A C 1
ATOM 1342 O O . THR A 1 175 ? 3.027 2.868 11.127 1.00 95.62 175 THR A O 1
ATOM 1345 N N . ARG A 1 176 ? 4.570 2.746 12.760 1.00 94.06 176 ARG A N 1
ATOM 1346 C CA . ARG A 1 176 ? 4.988 4.155 12.654 1.00 94.06 176 ARG A CA 1
ATOM 1347 C C . ARG A 1 176 ? 5.530 4.493 11.273 1.00 94.06 176 ARG A C 1
ATOM 1349 O O . ARG A 1 176 ? 5.442 5.638 10.845 1.00 94.06 176 ARG A O 1
ATOM 1356 N N . MET A 1 177 ? 6.036 3.495 10.545 1.00 92.25 177 MET A N 1
ATOM 1357 C CA . MET A 1 177 ? 6.490 3.686 9.168 1.00 92.25 177 MET A CA 1
ATOM 1358 C C . MET A 1 177 ? 5.369 4.064 8.192 1.00 92.25 177 MET A C 1
ATOM 1360 O O . MET A 1 177 ? 5.658 4.515 7.087 1.00 92.25 177 MET A O 1
ATOM 1364 N N . LEU A 1 178 ? 4.108 3.859 8.582 1.00 92.81 178 LEU A N 1
ATOM 1365 C CA . LEU A 1 178 ? 2.945 4.180 7.765 1.00 92.81 178 LEU A CA 1
ATOM 1366 C C . LEU A 1 178 ? 2.477 5.626 7.954 1.00 92.81 178 LEU A C 1
ATOM 1368 O O . LEU A 1 178 ? 1.809 6.139 7.064 1.00 92.81 178 LEU A O 1
ATOM 1372 N N . ASN A 1 179 ? 2.845 6.289 9.057 1.00 92.62 179 ASN A N 1
ATOM 1373 C CA . ASN A 1 179 ? 2.374 7.638 9.394 1.00 92.62 179 ASN A CA 1
ATOM 1374 C C . ASN A 1 179 ? 2.554 8.670 8.269 1.00 92.62 179 ASN A C 1
ATOM 1376 O O . ASN A 1 179 ? 1.608 9.412 8.022 1.00 92.62 179 ASN A O 1
ATOM 1380 N N . PRO A 1 180 ? 3.663 8.681 7.503 1.00 90.56 180 PRO A N 1
ATOM 1381 C CA . PRO A 1 180 ? 3.815 9.629 6.399 1.00 90.56 180 PRO A CA 1
ATOM 1382 C C . PRO A 1 180 ? 2.815 9.459 5.245 1.00 90.56 180 PRO A C 1
ATOM 1384 O O . PRO A 1 180 ? 2.741 10.314 4.364 1.00 90.56 180 PRO A O 1
ATOM 1387 N N . PHE A 1 181 ? 2.097 8.335 5.205 1.00 89.94 181 PHE A N 1
ATOM 1388 C CA . PHE A 1 181 ? 1.061 8.030 4.216 1.00 89.94 181 PHE A CA 1
ATOM 1389 C C . PHE A 1 181 ? -0.355 8.196 4.781 1.00 89.94 181 PHE A C 1
ATOM 1391 O O . PHE A 1 181 ? -1.332 8.008 4.055 1.00 89.94 181 PHE A O 1
ATOM 1398 N N . LEU A 1 182 ? -0.475 8.515 6.071 1.00 90.94 182 LEU A N 1
ATOM 1399 C CA . LEU A 1 182 ? -1.737 8.795 6.742 1.00 90.94 182 LEU A CA 1
ATOM 1400 C C . LEU A 1 182 ? -1.993 10.307 6.711 1.00 90.94 182 LEU A C 1
ATOM 1402 O O . LEU A 1 182 ? -1.092 11.110 6.476 1.00 90.94 182 LEU A O 1
ATOM 1406 N N . SER A 1 183 ? -3.245 10.711 6.925 1.00 88.56 183 SER A N 1
ATOM 1407 C CA . SER A 1 183 ? -3.558 12.128 7.131 1.00 88.56 183 SER A CA 1
ATOM 1408 C C . SER A 1 183 ? -2.794 12.661 8.344 1.00 88.56 183 SER A C 1
ATOM 1410 O O . SER A 1 183 ? -2.713 11.947 9.337 1.00 88.56 183 SER A O 1
ATOM 1412 N N . GLU A 1 184 ? -2.359 13.923 8.320 1.00 88.44 184 GLU A N 1
ATOM 1413 C CA . GLU A 1 184 ? -1.590 14.547 9.416 1.00 88.44 184 GLU A CA 1
ATOM 1414 C C . GLU A 1 184 ? -2.251 14.423 10.800 1.00 88.44 184 GLU A C 1
ATOM 1416 O O . GLU A 1 184 ? -1.561 14.377 11.810 1.00 88.44 184 GLU A O 1
ATOM 1421 N N . ALA A 1 185 ? -3.583 14.337 10.862 1.00 90.44 185 ALA A N 1
ATOM 1422 C CA . ALA A 1 185 ? -4.316 14.176 12.116 1.00 90.44 185 ALA A CA 1
ATOM 1423 C C . ALA A 1 185 ? -4.211 12.759 12.718 1.00 90.44 185 ALA A C 1
ATOM 1425 O O . ALA A 1 185 ? -4.409 12.583 13.922 1.00 90.44 185 ALA A O 1
ATOM 1426 N N . LEU A 1 186 ? -3.924 11.754 11.885 1.00 93.12 186 LEU A N 1
ATOM 1427 C CA . LEU A 1 186 ? -3.961 10.347 12.255 1.00 93.12 186 LEU A CA 1
ATOM 1428 C C . LEU A 1 186 ? -2.550 9.835 12.540 1.00 93.12 186 LEU A C 1
ATOM 1430 O O . LEU A 1 186 ? -1.735 9.661 11.638 1.00 93.12 186 LEU A O 1
ATOM 1434 N N . HIS A 1 187 ? -2.302 9.516 13.804 1.00 93.94 187 HIS A N 1
ATOM 1435 C CA . HIS A 1 187 ? -1.073 8.877 14.253 1.00 93.94 187 HIS A CA 1
ATOM 1436 C C . HIS A 1 187 ? -1.347 7.446 14.682 1.00 93.94 187 HIS A C 1
ATOM 1438 O O . HIS A 1 187 ? -2.288 7.173 15.438 1.00 93.94 187 HIS A O 1
ATOM 1444 N N . PHE A 1 188 ? -0.503 6.531 14.215 1.00 94.81 188 PHE A N 1
ATOM 1445 C CA . PHE A 1 188 ? -0.675 5.115 14.461 1.00 94.81 188 PHE A CA 1
ATOM 1446 C C . PHE A 1 188 ? 0.650 4.437 14.805 1.00 94.81 188 PHE A C 1
ATOM 1448 O O . PHE A 1 188 ? 1.624 4.473 14.056 1.00 94.81 188 PHE A O 1
ATOM 1455 N N . GLU A 1 189 ? 0.683 3.778 15.955 1.00 96.88 189 GLU A N 1
ATOM 1456 C CA . GLU A 1 189 ? 1.846 3.046 16.454 1.00 96.88 189 GLU A CA 1
ATOM 1457 C C . GLU A 1 189 ? 1.440 1.623 16.833 1.00 96.88 189 GLU A C 1
ATOM 1459 O O . GLU A 1 189 ? 0.278 1.380 17.156 1.00 96.88 189 GLU A O 1
ATOM 1464 N N . GLY A 1 190 ? 2.390 0.689 16.823 1.00 97.31 190 GLY A N 1
ATOM 1465 C CA . GLY A 1 190 ? 2.148 -0.717 17.129 1.00 97.31 190 GLY A CA 1
ATOM 1466 C C . GLY A 1 190 ? 2.970 -1.648 16.247 1.00 97.31 190 GLY A C 1
ATOM 1467 O O . GLY A 1 190 ? 3.841 -1.213 15.493 1.00 97.31 190 GLY A O 1
ATOM 1468 N N . PHE A 1 191 ? 2.678 -2.943 16.350 1.00 97.62 191 PHE A N 1
ATOM 1469 C CA . PHE A 1 191 ? 3.332 -3.978 15.552 1.00 97.62 191 PHE A CA 1
ATOM 1470 C C . PHE A 1 191 ? 2.294 -4.746 14.746 1.00 97.62 191 PHE A C 1
ATOM 1472 O O . PHE A 1 191 ? 1.380 -5.345 15.324 1.00 97.62 191 PHE A O 1
ATOM 1479 N N . ALA A 1 192 ? 2.438 -4.732 13.425 1.00 97.94 192 ALA A N 1
ATOM 1480 C CA . ALA A 1 192 ? 1.536 -5.399 12.504 1.00 97.94 192 ALA A CA 1
ATOM 1481 C C . ALA A 1 192 ? 2.174 -6.646 11.882 1.00 97.94 192 ALA A C 1
ATOM 1483 O O . ALA A 1 192 ? 3.299 -6.604 11.392 1.00 97.94 192 ALA A O 1
ATOM 1484 N N . SER A 1 193 ? 1.419 -7.738 11.836 1.00 98.44 193 SER A N 1
ATOM 1485 C CA . SER A 1 193 ? 1.760 -8.933 11.063 1.00 98.44 193 SER A CA 1
ATOM 1486 C C . SER A 1 193 ? 0.657 -9.181 10.048 1.00 98.44 193 SER A C 1
ATOM 1488 O O . SER A 1 193 ? -0.527 -9.180 10.392 1.00 98.44 193 SER A O 1
ATOM 1490 N N . TYR A 1 194 ? 1.018 -9.410 8.796 1.00 98.62 194 TYR A N 1
ATOM 1491 C CA . TYR A 1 194 ? 0.048 -9.545 7.725 1.00 98.62 194 TYR A CA 1
ATOM 1492 C C . TYR A 1 194 ? 0.544 -10.481 6.634 1.00 98.62 194 TYR A C 1
ATOM 1494 O O . TYR A 1 194 ? 1.742 -10.616 6.396 1.00 98.62 194 TYR A O 1
ATOM 1502 N N . LYS A 1 195 ? -0.413 -11.095 5.947 1.00 98.69 195 LYS A N 1
ATOM 1503 C CA . LYS A 1 195 ? -0.195 -11.779 4.678 1.00 98.69 195 LYS A CA 1
ATOM 1504 C C . LYS A 1 195 ? -1.412 -11.523 3.811 1.00 98.69 195 LYS A C 1
ATOM 1506 O O . LYS A 1 195 ? -2.509 -11.911 4.206 1.00 98.69 195 LYS A O 1
ATOM 1511 N N . ILE A 1 196 ? -1.224 -10.873 2.670 1.00 98.50 196 ILE A N 1
ATOM 1512 C CA . ILE A 1 196 ? -2.291 -10.488 1.746 1.00 98.50 196 ILE A CA 1
ATOM 1513 C C . ILE A 1 196 ? -1.959 -11.025 0.358 1.00 98.50 196 ILE A C 1
ATOM 1515 O O . ILE A 1 196 ? -0.886 -10.772 -0.178 1.00 98.50 196 ILE A O 1
ATOM 1519 N N . GLU A 1 197 ? -2.905 -11.748 -0.221 1.00 98.56 197 GLU A N 1
ATOM 1520 C CA . GLU A 1 197 ? -2.871 -12.288 -1.573 1.00 98.56 197 GLU A CA 1
ATOM 1521 C C . GLU A 1 197 ? -3.995 -11.633 -2.379 1.00 98.56 197 GLU A C 1
ATOM 1523 O O . GLU A 1 197 ? -5.154 -11.655 -1.963 1.00 98.56 197 GLU A O 1
ATOM 1528 N N . ALA A 1 198 ? -3.670 -11.065 -3.537 1.00 98.19 198 ALA A N 1
ATOM 1529 C CA . ALA A 1 198 ? -4.640 -10.493 -4.463 1.00 98.19 198 ALA A CA 1
ATOM 1530 C C . ALA A 1 198 ? -4.552 -11.195 -5.819 1.00 98.19 198 ALA A C 1
ATOM 1532 O O . ALA A 1 198 ? -3.467 -11.486 -6.319 1.00 98.19 198 ALA A O 1
ATOM 1533 N N . SER A 1 199 ? -5.699 -11.472 -6.431 1.00 98.31 199 SER A N 1
ATOM 1534 C CA . SER A 1 199 ? -5.780 -12.069 -7.767 1.00 98.31 199 SER A CA 1
ATOM 1535 C C . SER A 1 199 ? -7.033 -11.604 -8.504 1.00 98.31 199 SER A C 1
ATOM 1537 O O . SER A 1 199 ? -7.925 -11.034 -7.891 1.00 98.31 199 SER A O 1
ATOM 1539 N N . GLY A 1 200 ? -7.146 -11.862 -9.805 1.00 97.19 200 GLY A N 1
ATOM 1540 C CA . GLY A 1 200 ? -8.334 -11.482 -10.581 1.00 97.19 200 GLY A CA 1
ATOM 1541 C C . GLY A 1 200 ? -8.087 -10.229 -11.406 1.00 97.19 200 GLY A C 1
ATOM 1542 O O . GLY A 1 200 ? -6.995 -10.078 -11.944 1.00 97.19 200 GLY A O 1
ATOM 1543 N N . LYS A 1 201 ? -9.090 -9.364 -11.571 1.00 97.44 201 LYS A N 1
ATOM 1544 C CA . LYS A 1 201 ? -8.956 -8.129 -12.361 1.00 97.44 201 LYS A CA 1
ATOM 1545 C C . LYS A 1 201 ? -8.614 -6.952 -11.451 1.00 97.44 201 LYS A C 1
ATOM 1547 O O . LYS A 1 201 ? -9.020 -6.950 -10.300 1.00 97.44 201 LYS A O 1
ATOM 1552 N N . ILE A 1 202 ? -7.946 -5.918 -11.966 1.00 96.50 202 ILE A N 1
ATOM 1553 C CA . ILE A 1 202 ? -7.710 -4.677 -11.197 1.00 96.50 202 ILE A CA 1
ATOM 1554 C C . ILE A 1 202 ? -9.023 -4.060 -10.698 1.00 96.50 202 ILE A C 1
ATOM 1556 O O . ILE A 1 202 ? -9.071 -3.567 -9.581 1.00 96.50 202 ILE A O 1
ATOM 1560 N N . SER A 1 203 ? -10.078 -4.086 -11.515 1.00 94.88 203 SER A N 1
ATOM 1561 C CA . SER A 1 203 ? -11.388 -3.530 -11.157 1.00 94.88 203 SER A CA 1
ATOM 1562 C C . SER A 1 203 ? -12.197 -4.403 -10.199 1.00 94.88 203 SER A C 1
ATOM 1564 O O . SER A 1 203 ? -13.213 -3.949 -9.702 1.00 94.88 203 SER A O 1
ATOM 1566 N N . ASP A 1 204 ? -11.812 -5.666 -10.029 1.00 95.75 204 ASP A N 1
ATOM 1567 C CA . ASP A 1 204 ? -12.504 -6.636 -9.177 1.00 95.75 204 ASP A CA 1
ATOM 1568 C C . ASP A 1 204 ? -11.481 -7.671 -8.672 1.00 95.75 204 ASP A C 1
ATOM 1570 O O . ASP A 1 204 ? -11.365 -8.788 -9.208 1.00 95.75 204 ASP A O 1
ATOM 1574 N N . PRO A 1 205 ? -10.612 -7.261 -7.729 1.00 96.12 205 PRO A N 1
ATOM 1575 C CA . PRO A 1 205 ? -9.630 -8.152 -7.157 1.00 96.12 205 PRO A CA 1
ATOM 1576 C C . PRO A 1 205 ? -10.283 -9.050 -6.108 1.00 96.12 205 PRO A C 1
ATOM 1578 O O . PRO A 1 205 ? -11.013 -8.607 -5.220 1.00 96.12 205 PRO A O 1
ATOM 1581 N N . LYS A 1 206 ? -9.925 -10.330 -6.158 1.00 96.06 206 LYS A N 1
ATOM 1582 C CA . LYS A 1 206 ? -10.151 -11.299 -5.090 1.00 96.06 206 LYS A CA 1
ATOM 1583 C C . LYS A 1 206 ? -9.007 -11.200 -4.103 1.00 96.06 206 LYS A C 1
ATOM 1585 O O . LYS A 1 206 ? -7.882 -11.587 -4.432 1.00 96.06 206 LYS A O 1
ATOM 1590 N N . ILE A 1 207 ? -9.311 -10.711 -2.906 1.00 96.88 207 ILE A N 1
ATOM 1591 C CA . ILE A 1 207 ? -8.323 -10.535 -1.843 1.00 96.88 207 ILE A CA 1
ATOM 1592 C C . ILE A 1 207 ? -8.531 -11.586 -0.753 1.00 96.88 207 ILE A C 1
ATOM 1594 O O . ILE A 1 207 ? -9.647 -11.805 -0.272 1.00 96.88 207 ILE A O 1
ATOM 1598 N N . ASN A 1 208 ? -7.440 -12.242 -0.370 1.00 98.25 208 ASN A N 1
ATOM 1599 C CA . ASN A 1 208 ? -7.375 -13.222 0.704 1.00 98.25 208 ASN A CA 1
ATOM 1600 C C . ASN A 1 208 ? -6.223 -12.876 1.638 1.00 98.25 208 ASN A C 1
ATOM 1602 O O . ASN A 1 208 ? -5.214 -12.329 1.205 1.00 98.25 208 ASN A O 1
ATOM 1606 N N . GLY A 1 209 ? -6.339 -13.217 2.917 1.00 98.31 209 GLY A N 1
ATOM 1607 C CA . GLY A 1 209 ? -5.236 -12.992 3.834 1.00 98.31 209 GLY A CA 1
ATOM 1608 C C . GLY A 1 209 ? -5.635 -12.818 5.283 1.00 98.31 209 GLY A C 1
ATOM 1609 O O . GLY A 1 209 ? -6.760 -13.114 5.690 1.00 98.31 209 GLY A O 1
ATOM 1610 N N . TYR A 1 210 ? -4.691 -12.316 6.063 1.00 98.44 210 TYR A N 1
ATOM 1611 C CA . TYR A 1 210 ? -4.923 -11.878 7.428 1.00 98.44 210 TYR A CA 1
ATOM 1612 C C . TYR A 1 210 ? -4.150 -10.600 7.725 1.00 98.44 210 TYR A C 1
ATOM 1614 O O . TYR A 1 210 ? -3.111 -10.319 7.126 1.00 98.44 210 TYR A O 1
ATOM 1622 N N . PHE A 1 211 ? -4.653 -9.874 8.711 1.00 98.38 211 PHE A N 1
ATOM 1623 C CA . PHE A 1 211 ? -3.991 -8.737 9.317 1.00 98.38 211 PHE A CA 1
ATOM 1624 C C . PHE A 1 211 ? -4.130 -8.851 10.830 1.00 98.38 211 PHE A C 1
ATOM 1626 O O . PHE A 1 211 ? -5.222 -9.093 11.351 1.00 98.38 211 PHE A O 1
ATOM 1633 N N . ARG A 1 212 ? -3.015 -8.683 11.534 1.00 98.62 212 ARG A N 1
ATOM 1634 C CA . ARG A 1 212 ? -2.969 -8.624 12.988 1.00 98.62 212 ARG A CA 1
ATOM 1635 C C . ARG A 1 212 ? -2.222 -7.384 13.420 1.00 98.62 212 ARG A C 1
ATOM 1637 O O . ARG A 1 212 ? -1.138 -7.130 12.913 1.00 98.62 212 ARG A O 1
ATOM 1644 N N . LEU A 1 213 ? -2.771 -6.672 14.391 1.00 98.31 213 LEU A N 1
ATOM 1645 C CA . LEU A 1 213 ? -2.100 -5.578 15.083 1.00 98.31 213 LEU A CA 1
ATOM 1646 C C . LEU A 1 213 ? -1.997 -5.936 16.556 1.00 98.31 213 LEU A C 1
ATOM 1648 O O . LEU A 1 213 ? -2.989 -6.379 17.134 1.00 98.31 213 LEU A O 1
ATOM 1652 N N . ARG A 1 214 ? -0.833 -5.684 17.152 1.00 98.38 214 ARG A N 1
ATOM 1653 C CA . ARG A 1 214 ? -0.624 -5.798 18.595 1.00 98.38 214 ARG A CA 1
ATOM 1654 C C . ARG A 1 214 ? -0.058 -4.518 19.178 1.00 98.38 214 ARG A C 1
ATOM 1656 O O . ARG A 1 214 ? 0.729 -3.829 18.526 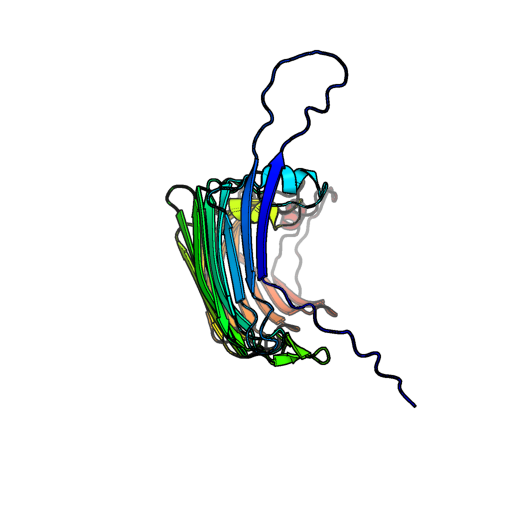1.00 98.38 214 ARG A O 1
ATOM 1663 N N . ASN A 1 215 ? -0.406 -4.261 20.437 1.00 97.81 215 ASN A N 1
ATOM 1664 C CA . ASN A 1 215 ? 0.040 -3.108 21.214 1.00 97.81 215 ASN A CA 1
ATOM 1665 C C . ASN A 1 215 ? -0.159 -1.778 20.476 1.00 97.81 215 ASN A C 1
ATOM 1667 O O . ASN A 1 215 ? 0.676 -0.880 20.569 1.00 97.81 215 ASN A O 1
ATOM 1671 N N . GLY A 1 216 ? -1.260 -1.664 19.734 1.00 98.00 216 GLY A N 1
ATOM 1672 C CA . GLY A 1 216 ? -1.537 -0.493 18.931 1.00 98.00 216 GLY A CA 1
ATOM 1673 C C . GLY A 1 216 ? -1.856 0.739 19.777 1.00 98.00 216 GLY A C 1
ATOM 1674 O O . GLY A 1 216 ? -2.457 0.641 20.854 1.00 98.00 216 GLY A O 1
ATOM 1675 N N . ASN A 1 217 ? -1.484 1.904 19.272 1.00 97.88 217 ASN A N 1
ATOM 1676 C CA . ASN A 1 217 ? -1.866 3.202 19.800 1.00 97.88 217 ASN A CA 1
ATOM 1677 C C . ASN A 1 217 ? -2.355 4.057 18.630 1.00 97.88 217 ASN A C 1
ATOM 1679 O O . ASN A 1 217 ? -1.608 4.284 17.682 1.00 97.88 217 ASN A O 1
ATOM 1683 N N . LEU A 1 218 ? -3.619 4.473 18.668 1.00 96.50 218 LEU A N 1
ATOM 1684 C CA . LEU A 1 218 ? -4.254 5.239 17.597 1.00 96.50 218 LEU A CA 1
ATOM 1685 C C . LEU A 1 218 ? -4.721 6.586 18.136 1.00 96.50 218 LEU A C 1
ATOM 1687 O O . LEU A 1 218 ? -5.492 6.641 19.094 1.00 96.50 218 LEU A O 1
ATOM 1691 N N . GLN A 1 219 ? -4.321 7.662 17.475 1.00 95.06 219 GLN A N 1
ATOM 1692 C CA . GLN A 1 219 ? -4.813 9.008 17.730 1.00 95.06 219 GLN A CA 1
ATOM 1693 C C . GLN A 1 219 ? -5.362 9.575 16.422 1.00 95.06 219 GLN A C 1
ATOM 1695 O O . GLN A 1 219 ? -4.646 9.616 15.433 1.00 95.06 219 GLN A O 1
ATOM 1700 N N . ILE A 1 220 ? -6.646 9.946 16.401 1.00 91.06 220 ILE A N 1
ATOM 1701 C CA . ILE A 1 220 ? -7.349 10.391 15.178 1.00 91.06 220 ILE A CA 1
ATOM 1702 C C . ILE A 1 220 ? -7.194 11.902 14.961 1.00 91.06 220 ILE A C 1
ATOM 1704 O O . ILE A 1 220 ? -7.232 12.375 13.830 1.00 91.06 220 ILE A O 1
ATOM 1708 N N . ALA A 1 221 ? -7.061 12.650 16.054 1.00 90.12 221 ALA A N 1
ATOM 1709 C CA . ALA A 1 221 ? -6.730 14.066 16.076 1.00 90.12 221 ALA A CA 1
ATOM 1710 C C . ALA A 1 221 ? -6.037 14.411 17.400 1.00 90.12 221 ALA A C 1
ATOM 1712 O O . ALA A 1 221 ? -6.275 13.754 18.420 1.00 90.12 221 ALA A O 1
ATOM 1713 N N . GLU A 1 222 ? -5.251 15.488 17.419 1.00 88.38 222 GLU A N 1
ATOM 1714 C CA . GLU A 1 222 ? -4.526 15.945 18.615 1.00 88.38 222 GLU A CA 1
ATOM 1715 C C . GLU A 1 222 ? -5.443 16.163 19.831 1.00 88.38 222 GLU A C 1
ATOM 1717 O O . GLU A 1 222 ? -5.065 15.876 20.965 1.00 88.38 222 GLU A O 1
ATOM 1722 N N . SER A 1 223 ? -6.678 16.620 19.597 1.00 88.00 223 SER A N 1
ATOM 1723 C CA . SER A 1 223 ? -7.673 16.899 20.640 1.00 88.00 223 SER A CA 1
ATOM 1724 C C . SER A 1 223 ? -8.458 15.670 21.111 1.00 88.00 223 SER A C 1
ATOM 1726 O O . SER A 1 223 ? -9.200 15.759 22.092 1.00 88.00 223 SER A O 1
ATOM 1728 N N . THR A 1 224 ? -8.317 14.531 20.427 1.00 89.69 224 THR A N 1
ATOM 1729 C CA . THR A 1 224 ? -9.012 13.287 20.781 1.00 89.69 224 THR A CA 1
ATOM 1730 C C . THR A 1 224 ? -8.137 12.419 21.687 1.00 89.69 224 THR A C 1
ATOM 1732 O O . THR A 1 224 ? -6.935 12.290 21.441 1.00 89.69 224 THR A O 1
ATOM 1735 N N . PRO A 1 225 ? -8.703 11.790 22.733 1.00 92.19 225 PRO A N 1
ATOM 1736 C CA . PRO A 1 225 ? -7.988 10.807 23.529 1.00 92.19 225 PRO A CA 1
ATOM 1737 C C . PRO A 1 225 ? -7.497 9.657 22.652 1.00 92.19 225 PRO A C 1
ATOM 1739 O O . PRO A 1 225 ? -8.268 9.082 21.883 1.00 92.19 225 PRO A O 1
ATOM 1742 N N . ALA A 1 226 ? -6.231 9.285 22.822 1.00 95.25 226 ALA A N 1
ATOM 1743 C CA . ALA A 1 226 ? -5.672 8.139 22.127 1.00 95.25 226 ALA A CA 1
ATOM 1744 C C . ALA A 1 226 ? -6.371 6.833 22.544 1.00 95.25 226 ALA A C 1
ATOM 1746 O O . ALA A 1 226 ? -6.691 6.603 23.719 1.00 95.25 226 ALA A O 1
ATOM 1747 N N . VAL A 1 227 ? -6.569 5.959 21.565 1.00 96.69 227 VAL A N 1
ATOM 1748 C CA . VAL A 1 227 ? -7.026 4.588 21.742 1.00 96.69 227 VAL A CA 1
ATOM 1749 C C . VAL A 1 227 ? -5.796 3.718 21.976 1.00 96.69 227 VAL A C 1
ATOM 1751 O O . VAL A 1 227 ? -4.966 3.546 21.089 1.00 96.69 227 VAL A O 1
ATOM 1754 N N . GLN A 1 228 ? -5.670 3.173 23.181 1.00 97.94 228 GLN A N 1
ATOM 1755 C CA . GLN A 1 228 ? -4.472 2.479 23.647 1.00 97.94 228 GLN A CA 1
ATOM 1756 C C . GLN A 1 228 ? -4.655 0.963 23.660 1.00 97.94 228 GLN A C 1
ATOM 1758 O O . GLN A 1 228 ? -5.762 0.462 23.885 1.00 97.94 228 GLN A O 1
ATOM 1763 N N . LYS A 1 229 ? -3.536 0.234 23.546 1.00 97.75 229 LYS A N 1
ATOM 1764 C CA . LYS A 1 229 ? -3.487 -1.238 23.581 1.00 97.75 229 LYS A CA 1
ATOM 1765 C C . LYS A 1 229 ? -4.442 -1.857 22.561 1.00 97.75 229 LYS A C 1
ATOM 1767 O O . LYS A 1 229 ? -5.201 -2.767 22.890 1.00 97.75 229 LYS A O 1
ATOM 1772 N N . VAL A 1 230 ? -4.448 -1.288 21.360 1.00 98.06 230 VAL A N 1
ATOM 1773 C CA . VAL A 1 230 ? -5.285 -1.744 20.260 1.00 98.06 230 VAL A CA 1
ATOM 1774 C C . VAL A 1 230 ? -4.747 -3.077 19.760 1.00 98.06 230 VAL A C 1
ATOM 1776 O O . VAL A 1 230 ? -3.602 -3.185 19.330 1.00 98.06 230 VAL A O 1
ATOM 1779 N N . GLU A 1 231 ? -5.596 -4.087 19.816 1.00 98.44 231 GLU A N 1
ATOM 1780 C CA . GLU A 1 231 ? -5.365 -5.411 19.258 1.00 98.44 231 GLU A CA 1
ATOM 1781 C C . GLU A 1 231 ? -6.373 -5.612 18.131 1.00 98.44 231 GLU A C 1
ATOM 1783 O O . GLU A 1 231 ? -7.574 -5.439 18.352 1.00 98.44 231 GLU A O 1
ATOM 1788 N N . ILE A 1 232 ? -5.903 -5.976 16.940 1.00 98.06 232 ILE A N 1
ATOM 1789 C CA . ILE A 1 232 ? -6.749 -6.257 15.773 1.00 98.06 232 ILE A CA 1
ATOM 1790 C C . ILE A 1 232 ? -6.437 -7.668 15.287 1.00 98.06 232 ILE A C 1
ATOM 1792 O O . ILE A 1 232 ? -5.272 -8.012 15.120 1.00 98.06 232 ILE A O 1
ATOM 1796 N N . ASP A 1 233 ? -7.468 -8.469 15.034 1.00 98.50 233 ASP A N 1
ATOM 1797 C CA . ASP A 1 233 ? -7.391 -9.728 14.291 1.00 98.50 233 ASP A CA 1
ATOM 1798 C C . ASP A 1 233 ? -8.470 -9.715 13.206 1.00 98.50 233 ASP A C 1
ATOM 1800 O O . ASP A 1 233 ? -9.676 -9.735 13.490 1.00 98.50 233 ASP A O 1
ATOM 1804 N N . ALA A 1 234 ? -8.020 -9.644 11.958 1.00 98.12 234 ALA A N 1
ATOM 1805 C CA . ALA A 1 234 ? -8.864 -9.563 10.784 1.00 98.12 234 ALA A CA 1
ATOM 1806 C C . ALA A 1 234 ? -8.448 -10.602 9.740 1.00 98.12 234 ALA A C 1
ATOM 1808 O O . ALA A 1 234 ? -7.265 -10.907 9.560 1.00 98.12 234 ALA A O 1
ATOM 1809 N N . ARG A 1 235 ? -9.438 -11.142 9.028 1.00 98.19 235 ARG A N 1
ATOM 1810 C CA . ARG A 1 235 ? -9.242 -12.121 7.958 1.00 98.19 235 ARG A CA 1
ATOM 1811 C C . ARG A 1 235 ? -9.963 -11.660 6.703 1.00 98.19 235 ARG A C 1
ATOM 1813 O O . ARG A 1 235 ? -11.123 -11.279 6.775 1.00 98.19 235 ARG A O 1
ATOM 1820 N N . LEU A 1 236 ? -9.286 -11.754 5.566 1.00 97.25 236 LEU A N 1
ATOM 1821 C CA . LEU A 1 236 ? -9.867 -11.505 4.254 1.00 97.25 236 LEU A CA 1
ATOM 1822 C C . LEU A 1 236 ? -10.061 -12.846 3.548 1.00 97.25 236 LEU A C 1
ATOM 1824 O O . LEU A 1 236 ? -9.158 -13.689 3.530 1.00 97.25 236 LEU A O 1
ATOM 1828 N N . THR A 1 237 ? -11.246 -13.097 3.005 1.00 96.81 237 THR A N 1
ATOM 1829 C CA . THR A 1 237 ? -11.532 -14.300 2.213 1.00 96.81 237 THR A CA 1
ATOM 1830 C C . THR A 1 237 ? -12.497 -13.951 1.092 1.00 96.81 237 THR A C 1
ATOM 1832 O O . THR A 1 237 ? -13.646 -13.620 1.359 1.00 96.81 237 THR A O 1
ATOM 1835 N N . ASN A 1 238 ? -12.033 -14.032 -0.157 1.00 92.44 238 ASN A N 1
ATOM 1836 C CA . ASN A 1 238 ? -12.789 -13.636 -1.350 1.00 92.44 238 ASN A CA 1
ATOM 1837 C C . ASN A 1 238 ? -13.449 -12.254 -1.200 1.00 92.44 238 ASN A C 1
ATOM 1839 O O . ASN A 1 238 ? -14.645 -12.118 -1.431 1.00 92.44 238 ASN A O 1
ATOM 1843 N N . SER A 1 239 ? -12.678 -11.258 -0.755 1.00 88.81 239 SER A N 1
ATOM 1844 C CA . SER A 1 239 ? -13.153 -9.873 -0.569 1.00 88.81 239 SER A CA 1
ATOM 1845 C C . SER A 1 239 ? -14.208 -9.680 0.537 1.00 88.81 239 SER A C 1
ATOM 1847 O O . SER A 1 239 ? -14.713 -8.580 0.725 1.00 88.81 239 SER A O 1
ATOM 1849 N N . ASN A 1 240 ? -14.475 -10.709 1.349 1.00 93.75 240 ASN A N 1
ATOM 1850 C CA . ASN A 1 240 ? -15.132 -10.557 2.646 1.00 93.75 240 ASN A CA 1
ATOM 1851 C C . ASN A 1 240 ? -14.070 -10.342 3.737 1.00 93.75 240 ASN A C 1
ATOM 1853 O O . ASN A 1 240 ? -13.231 -11.217 3.985 1.00 93.75 240 ASN A O 1
ATOM 1857 N N . LEU A 1 241 ? -14.100 -9.170 4.369 1.00 95.38 241 LEU A N 1
ATOM 1858 C CA . LEU A 1 241 ? -13.285 -8.804 5.517 1.00 95.38 241 LEU A CA 1
ATOM 1859 C C . LEU A 1 241 ? -14.040 -9.147 6.807 1.00 95.38 241 LEU A C 1
ATOM 1861 O O . LEU A 1 241 ? -14.913 -8.417 7.271 1.00 95.38 241 LEU A O 1
ATOM 1865 N N . GLN A 1 242 ? -13.638 -10.239 7.447 1.00 96.50 242 GLN A N 1
ATOM 1866 C CA . GLN A 1 242 ? -14.099 -10.584 8.784 1.00 96.50 242 GLN A CA 1
ATOM 1867 C C . GLN A 1 242 ? -13.225 -9.898 9.836 1.00 96.50 242 GLN A C 1
ATOM 1869 O O . GLN A 1 242 ? -12.033 -10.192 9.964 1.00 96.50 242 GLN A O 1
ATOM 1874 N N . ILE A 1 243 ? -13.845 -9.058 10.659 1.00 96.69 243 ILE A N 1
ATOM 1875 C CA . ILE A 1 243 ? -13.240 -8.454 11.843 1.00 96.69 243 ILE A CA 1
ATOM 1876 C C . ILE A 1 243 ? -13.554 -9.354 13.038 1.00 96.69 243 ILE A C 1
ATOM 1878 O O . ILE A 1 243 ? -14.590 -9.238 13.698 1.00 96.69 243 ILE A O 1
ATOM 1882 N N . ARG A 1 244 ? -12.642 -10.282 13.335 1.00 97.00 244 ARG A N 1
ATOM 1883 C CA . ARG A 1 244 ? -12.823 -11.239 14.437 1.00 97.00 244 ARG A CA 1
ATOM 1884 C C . ARG A 1 244 ? -12.777 -10.546 15.787 1.00 97.00 244 ARG A C 1
ATOM 1886 O O . ARG A 1 244 ? -13.554 -10.875 16.689 1.00 97.00 244 ARG A O 1
ATOM 1893 N N . ASN A 1 245 ? -11.842 -9.614 15.930 1.00 96.94 245 ASN A N 1
ATOM 1894 C CA . ASN A 1 245 ? -11.677 -8.835 17.139 1.00 96.94 245 ASN A CA 1
ATOM 1895 C C . ASN A 1 245 ? -10.916 -7.544 16.850 1.00 96.94 245 ASN A C 1
ATOM 1897 O O . ASN A 1 245 ? -9.803 -7.585 16.340 1.00 96.94 245 ASN A O 1
ATOM 1901 N N . ILE A 1 246 ? -11.481 -6.423 17.267 1.00 97.75 246 ILE A N 1
ATOM 1902 C CA . ILE A 1 246 ? -10.746 -5.204 17.578 1.00 97.75 246 ILE A CA 1
ATOM 1903 C C . ILE A 1 246 ? -10.982 -4.951 19.060 1.00 97.75 246 ILE A C 1
ATOM 1905 O O . ILE A 1 246 ? -12.123 -4.935 19.511 1.00 97.75 246 ILE A O 1
ATOM 1909 N N . SER A 1 247 ? -9.938 -4.762 19.847 1.00 98.25 247 SER A N 1
ATOM 1910 C CA . SER A 1 247 ? -10.084 -4.436 21.266 1.00 98.25 247 SER A CA 1
ATOM 1911 C C . SER A 1 247 ? -9.054 -3.420 21.693 1.00 98.25 247 SER A C 1
ATOM 1913 O O . SER A 1 247 ? -7.980 -3.364 21.114 1.00 98.25 247 SER A O 1
ATOM 1915 N N . GLY A 1 248 ? -9.360 -2.648 22.724 1.00 98.00 248 GLY A N 1
ATOM 1916 C CA . GLY A 1 248 ? -8.424 -1.678 23.271 1.00 98.00 248 GLY A CA 1
ATOM 1917 C C . GLY A 1 248 ? -9.032 -0.919 24.432 1.00 98.00 248 GLY A C 1
ATOM 1918 O O . GLY A 1 248 ? -9.976 -1.382 25.083 1.00 98.00 248 GLY A O 1
ATOM 1919 N N . ARG A 1 249 ? -8.480 0.258 24.715 1.00 97.12 249 ARG A N 1
ATOM 1920 C CA . ARG A 1 249 ? -8.960 1.141 25.776 1.00 97.12 249 ARG A CA 1
ATOM 1921 C C . ARG A 1 249 ? -9.000 2.579 25.295 1.00 97.12 249 ARG A C 1
ATOM 1923 O O . ARG A 1 249 ? -8.032 3.064 24.724 1.00 97.12 249 ARG A O 1
ATOM 1930 N N . ILE A 1 250 ? -10.091 3.265 25.598 1.00 94.94 250 ILE A N 1
ATOM 1931 C CA . ILE A 1 250 ? -10.171 4.722 25.502 1.00 94.94 250 ILE A CA 1
ATOM 1932 C C . ILE A 1 250 ? -10.076 5.232 26.932 1.00 94.94 250 ILE A C 1
ATOM 1934 O O . ILE A 1 250 ? -10.933 4.925 27.768 1.00 94.94 250 ILE A O 1
ATOM 1938 N N . GLN A 1 251 ? -8.986 5.932 27.246 1.00 91.94 251 GLN A N 1
ATOM 1939 C CA . GLN A 1 251 ? -8.618 6.256 28.626 1.00 91.94 251 GLN A CA 1
ATOM 1940 C C . GLN A 1 251 ? -8.595 4.984 29.508 1.00 91.94 251 GLN A C 1
ATOM 1942 O O . GLN A 1 251 ? -7.777 4.085 29.316 1.00 91.94 251 GLN A O 1
ATOM 1947 N N . LYS A 1 252 ? -9.506 4.872 30.484 1.00 93.50 252 LYS A N 1
ATOM 1948 C CA . LYS A 1 252 ? -9.615 3.707 31.377 1.00 93.50 252 LYS A CA 1
ATOM 1949 C C . LYS A 1 252 ? -10.640 2.677 30.904 1.00 93.50 252 LYS A C 1
ATOM 1951 O O . LYS A 1 252 ? -10.610 1.557 31.419 1.00 93.50 252 LYS A O 1
ATOM 1956 N N . THR A 1 253 ? -11.481 3.014 29.932 1.00 94.44 253 THR A N 1
ATOM 1957 C CA . THR A 1 253 ? -12.648 2.223 29.533 1.00 94.44 253 THR A CA 1
ATOM 1958 C C . THR A 1 253 ? -12.274 1.228 28.435 1.00 94.44 253 THR A C 1
ATOM 1960 O O . THR A 1 253 ? -11.862 1.651 27.353 1.00 94.44 253 THR A O 1
ATOM 1963 N N . PRO A 1 254 ? -12.379 -0.092 28.680 1.00 96.69 254 PRO A N 1
ATOM 1964 C CA . PRO A 1 254 ? -12.108 -1.084 27.652 1.00 96.69 254 PRO A CA 1
ATOM 1965 C C . PRO A 1 254 ? -13.252 -1.137 26.639 1.00 96.69 254 PRO A C 1
ATOM 1967 O O . PRO A 1 254 ? -14.423 -1.001 27.007 1.00 96.69 254 PRO A O 1
ATOM 1970 N N . PHE A 1 255 ? -12.916 -1.396 25.382 1.00 96.31 255 PHE A N 1
ATOM 1971 C CA . PHE A 1 255 ? -13.890 -1.662 24.330 1.00 96.31 255 PHE A CA 1
ATOM 1972 C C . PHE A 1 255 ? -13.492 -2.896 23.520 1.00 96.31 255 PHE A C 1
ATOM 1974 O O . PHE A 1 255 ? -12.323 -3.297 23.487 1.00 96.31 255 PHE A O 1
ATOM 1981 N N . LYS A 1 256 ? -14.486 -3.493 22.870 1.00 97.75 256 LYS A N 1
ATOM 1982 C CA . LYS A 1 256 ? -14.334 -4.592 21.926 1.00 97.75 256 LYS A CA 1
ATOM 1983 C C . LYS A 1 256 ? -15.306 -4.392 20.772 1.00 97.75 256 LYS A C 1
ATOM 1985 O O . LYS A 1 256 ? -16.485 -4.159 21.003 1.00 97.75 256 LYS A O 1
ATOM 1990 N N . LEU A 1 257 ? -14.823 -4.513 19.551 1.00 96.69 257 LEU A N 1
ATOM 1991 C CA . LEU A 1 257 ? -15.575 -4.394 18.317 1.00 96.69 257 LEU A CA 1
ATOM 1992 C C . LEU A 1 257 ? -15.384 -5.681 17.513 1.00 96.69 257 LEU A C 1
ATOM 1994 O O . LEU A 1 257 ? -14.273 -6.198 17.394 1.00 96.69 257 LEU A O 1
ATOM 1998 N N . GLN A 1 258 ? -16.477 -6.232 17.008 1.00 97.69 258 GLN A N 1
ATOM 1999 C CA . GLN A 1 258 ? -16.480 -7.415 16.151 1.00 97.69 258 GLN A CA 1
ATOM 2000 C C . GLN A 1 258 ? -17.433 -7.168 14.994 1.00 97.69 258 GLN A C 1
ATOM 2002 O O . GLN A 1 258 ? -18.390 -6.412 15.150 1.00 97.69 258 GLN A O 1
ATOM 2007 N N . GLY A 1 259 ? -17.196 -7.810 13.857 1.00 96.19 259 GLY A N 1
ATOM 2008 C CA . GLY A 1 259 ? -18.093 -7.656 12.728 1.00 96.19 259 GLY A CA 1
ATOM 2009 C C . GLY A 1 259 ? -17.565 -8.220 11.426 1.00 96.19 259 GLY A C 1
ATOM 2010 O O . GLY A 1 259 ? -16.578 -8.957 11.384 1.00 96.19 259 GLY A O 1
ATOM 2011 N N . GLU A 1 260 ? -18.248 -7.861 10.358 1.00 96.62 260 GLU A N 1
ATOM 2012 C CA . GLU A 1 260 ? -17.909 -8.233 8.996 1.00 96.62 260 GLU A CA 1
ATOM 2013 C C . GLU A 1 260 ? -18.176 -7.068 8.050 1.00 96.62 260 GLU A C 1
ATOM 2015 O O . GLU A 1 260 ? -19.085 -6.261 8.266 1.00 96.62 260 GLU A O 1
ATOM 2020 N N . ILE A 1 261 ? -17.339 -6.986 7.024 1.00 95.75 261 ILE A N 1
ATOM 2021 C CA . ILE A 1 261 ? -17.444 -6.039 5.927 1.00 95.75 261 ILE A CA 1
ATOM 2022 C C . ILE A 1 261 ? -17.365 -6.856 4.641 1.00 95.75 261 ILE A C 1
ATOM 2024 O O . ILE A 1 261 ? -16.360 -7.518 4.380 1.00 95.75 261 ILE A O 1
ATOM 2028 N N . GLN A 1 262 ? -18.422 -6.818 3.842 1.00 93.94 262 GLN A N 1
ATOM 2029 C CA . GLN A 1 262 ? -18.500 -7.499 2.558 1.00 93.94 262 GLN A CA 1
ATOM 2030 C C . GLN A 1 262 ? -18.519 -6.470 1.431 1.00 93.94 262 GLN A C 1
ATOM 2032 O O . GLN A 1 262 ? -19.133 -5.417 1.558 1.00 93.94 262 GLN A O 1
ATOM 2037 N N . THR A 1 263 ? -17.850 -6.779 0.324 1.00 93.06 263 THR A N 1
ATOM 2038 C CA . THR A 1 263 ? -17.930 -5.995 -0.909 1.00 93.06 263 THR A CA 1
ATOM 2039 C C . THR A 1 263 ? -17.954 -6.924 -2.117 1.00 93.06 263 THR A C 1
ATOM 2041 O O . THR A 1 263 ? -17.335 -7.992 -2.091 1.00 93.06 263 THR A O 1
ATOM 2044 N N . GLU A 1 264 ? -18.684 -6.528 -3.159 1.00 86.50 264 GLU A N 1
ATOM 2045 C CA . GLU A 1 264 ? -18.717 -7.233 -4.446 1.00 86.50 264 GLU A CA 1
ATOM 2046 C C . GLU A 1 264 ? -17.891 -6.521 -5.523 1.00 86.50 264 GLU A C 1
ATOM 2048 O O . GLU A 1 264 ? -17.363 -7.179 -6.413 1.00 86.50 264 GLU A O 1
ATOM 2053 N N . ASP A 1 265 ? -17.756 -5.195 -5.442 1.00 86.00 265 ASP A N 1
ATOM 2054 C CA . ASP A 1 265 ? -17.186 -4.358 -6.504 1.00 86.00 265 ASP A CA 1
ATOM 2055 C C . ASP A 1 265 ? -16.169 -3.316 -6.009 1.00 86.00 265 ASP A C 1
ATOM 2057 O O . ASP A 1 265 ? -15.675 -2.514 -6.802 1.00 86.00 265 ASP A O 1
ATOM 2061 N N . TRP A 1 266 ? -15.843 -3.321 -4.711 1.00 88.88 266 TRP A N 1
ATOM 2062 C CA . TRP A 1 266 ? -14.987 -2.332 -4.044 1.00 88.88 266 TRP A CA 1
ATOM 2063 C C . TRP A 1 266 ? -15.501 -0.885 -4.095 1.00 88.88 266 TRP A C 1
ATOM 2065 O O . TRP A 1 266 ? -14.769 0.034 -3.727 1.00 88.88 266 TRP A O 1
ATOM 2075 N N . GLN A 1 267 ? -16.751 -0.675 -4.509 1.00 90.94 267 GLN A N 1
ATOM 2076 C CA . GLN A 1 267 ? -17.440 0.618 -4.501 1.00 90.94 267 GLN A CA 1
ATOM 2077 C C . GLN A 1 267 ? -18.473 0.686 -3.376 1.00 90.94 267 GLN A C 1
ATOM 2079 O O . GLN A 1 267 ? -18.706 1.760 -2.815 1.00 90.94 267 GLN A O 1
ATOM 2084 N N . GLN A 1 268 ? -19.058 -0.463 -3.031 1.00 92.81 268 GLN A N 1
ATOM 2085 C CA . GLN A 1 268 ? -20.031 -0.609 -1.959 1.00 92.81 268 GLN A CA 1
ATOM 2086 C C . GLN A 1 268 ? -19.570 -1.628 -0.910 1.00 92.81 268 GLN A C 1
ATOM 2088 O O . GLN A 1 268 ? -19.070 -2.707 -1.238 1.00 92.81 268 GLN A O 1
ATOM 2093 N N . PHE A 1 269 ? -19.768 -1.286 0.362 1.00 95.56 269 PHE A N 1
ATOM 2094 C CA . PHE A 1 269 ? -19.395 -2.104 1.508 1.00 95.56 269 PHE A CA 1
ATOM 2095 C C . PHE A 1 269 ? -20.595 -2.317 2.428 1.00 95.56 269 PHE A C 1
ATOM 2097 O O . PHE A 1 269 ? -21.050 -1.381 3.086 1.00 95.56 269 PHE A O 1
ATOM 2104 N N . ASP A 1 270 ? -21.073 -3.555 2.506 1.00 95.75 270 ASP A N 1
ATOM 2105 C CA . ASP A 1 270 ? -22.062 -3.982 3.489 1.00 95.75 270 ASP A CA 1
ATOM 2106 C C . ASP A 1 270 ? -21.359 -4.277 4.809 1.00 95.75 270 ASP A C 1
ATOM 2108 O O . ASP A 1 270 ? -20.452 -5.107 4.882 1.00 95.75 270 ASP A O 1
ATOM 2112 N N . THR A 1 271 ? -21.781 -3.606 5.871 1.00 96.50 271 THR A N 1
ATOM 2113 C CA . THR A 1 271 ? -21.146 -3.689 7.184 1.00 96.50 271 THR A CA 1
ATOM 2114 C C . THR A 1 271 ? -22.123 -4.221 8.218 1.00 96.50 271 THR A C 1
ATOM 2116 O O . THR A 1 271 ? -23.309 -3.886 8.208 1.00 96.50 271 THR A O 1
ATOM 2119 N N . ARG A 1 272 ? -21.631 -5.059 9.134 1.00 96.88 272 ARG A N 1
ATOM 2120 C CA . ARG A 1 272 ? -22.341 -5.445 10.361 1.00 96.88 272 ARG A CA 1
ATOM 2121 C C . ARG A 1 272 ? -21.356 -5.467 11.510 1.00 96.88 272 ARG A C 1
ATOM 2123 O O . ARG A 1 272 ? -20.381 -6.211 11.467 1.00 96.88 272 ARG A O 1
ATOM 2130 N N . MET A 1 273 ? -21.606 -4.657 12.527 1.00 96.62 273 MET A N 1
ATOM 2131 C CA . MET A 1 273 ? -20.653 -4.364 13.588 1.00 96.62 273 MET A CA 1
ATOM 2132 C C . MET A 1 273 ? -21.337 -4.389 14.951 1.00 96.62 273 MET A C 1
ATOM 2134 O O . MET A 1 273 ? -22.407 -3.820 15.139 1.00 96.62 273 MET A O 1
ATOM 2138 N N . VAL A 1 274 ? -20.682 -5.003 15.930 1.00 96.50 274 VAL A N 1
ATOM 2139 C CA . VAL A 1 274 ? -21.122 -5.030 17.326 1.00 96.50 274 VAL A CA 1
ATOM 2140 C C . VAL A 1 274 ? -20.027 -4.435 18.194 1.00 96.50 274 VAL A C 1
ATOM 2142 O O . VAL A 1 274 ? -18.918 -4.971 18.282 1.00 96.50 274 VAL A O 1
ATOM 2145 N N . LEU A 1 275 ? -20.349 -3.328 18.855 1.00 95.62 275 LEU A N 1
ATOM 2146 C CA . LEU A 1 275 ? -19.478 -2.645 19.795 1.00 95.62 275 LEU A CA 1
ATOM 2147 C C . LEU A 1 275 ? -19.907 -2.962 21.228 1.00 95.62 275 LEU A C 1
ATOM 2149 O O . LEU A 1 275 ? -21.037 -2.719 21.652 1.00 95.62 275 LEU A O 1
ATOM 2153 N N . ASN A 1 276 ? -18.939 -3.441 21.995 1.00 95.31 276 ASN A N 1
ATOM 2154 C CA . ASN A 1 276 ? -19.028 -3.642 23.424 1.00 95.31 276 ASN A CA 1
ATOM 2155 C C . ASN A 1 276 ? -18.136 -2.627 24.136 1.00 95.31 276 ASN A C 1
ATOM 2157 O O . ASN A 1 276 ? -16.949 -2.519 23.829 1.00 95.31 276 ASN A O 1
ATOM 2161 N N . VAL A 1 277 ? -18.675 -1.930 25.131 1.00 93.88 277 VAL A N 1
ATOM 2162 C CA . VAL A 1 277 ? -17.928 -0.988 25.975 1.00 93.88 277 VAL A CA 1
ATOM 2163 C C . VAL A 1 277 ? -18.103 -1.412 27.425 1.00 93.88 277 VAL A C 1
ATOM 2165 O O . VAL A 1 277 ? -19.217 -1.664 27.879 1.00 93.88 277 VAL A O 1
ATOM 2168 N N . ALA A 1 278 ? -16.992 -1.557 28.151 1.00 92.69 278 ALA A N 1
ATOM 2169 C CA . ALA A 1 278 ? -16.982 -2.050 29.531 1.00 92.69 278 ALA A CA 1
ATOM 2170 C C . ALA A 1 278 ? -17.757 -3.376 29.728 1.00 92.69 278 ALA A C 1
ATOM 2172 O O . ALA A 1 278 ? -18.391 -3.591 30.759 1.00 92.69 278 ALA A O 1
ATOM 2173 N N . GLY A 1 279 ? -17.710 -4.264 28.727 1.00 91.12 279 GLY A N 1
ATOM 2174 C CA . GLY A 1 279 ? -18.372 -5.574 28.761 1.00 91.12 279 GLY A CA 1
ATOM 2175 C C . GLY A 1 279 ? -19.880 -5.552 28.490 1.00 91.12 279 GLY A C 1
ATOM 2176 O O . GLY A 1 279 ? -20.523 -6.584 28.650 1.00 91.12 279 GLY A O 1
ATOM 2177 N N . LYS A 1 280 ? -20.444 -4.409 28.088 1.00 91.56 280 LYS A N 1
ATOM 2178 C CA . LYS A 1 280 ? -21.849 -4.283 27.686 1.00 91.56 280 LYS A CA 1
ATOM 2179 C C . LYS A 1 280 ? -21.939 -4.048 26.186 1.00 91.56 280 LYS A C 1
ATOM 2181 O O . LYS A 1 280 ? -21.208 -3.202 25.674 1.00 91.56 280 LYS A O 1
ATOM 2186 N N . GLU A 1 281 ? -22.840 -4.754 25.510 1.00 89.56 281 GLU A N 1
ATOM 2187 C CA . GLU A 1 281 ? -23.206 -4.446 24.127 1.00 89.56 281 GLU A CA 1
ATOM 2188 C C . GLU A 1 281 ? -23.918 -3.095 24.112 1.00 89.56 281 GLU A C 1
ATOM 2190 O O . GLU A 1 281 ? -24.976 -2.936 24.719 1.00 89.56 281 GLU A O 1
ATOM 2195 N N . VAL A 1 282 ? -23.295 -2.108 23.476 1.00 91.25 282 VAL A N 1
ATOM 2196 C CA . VAL A 1 282 ? -23.800 -0.731 23.469 1.00 91.25 282 VAL A CA 1
ATOM 2197 C C . VAL A 1 282 ? -24.328 -0.308 22.111 1.00 91.25 282 VAL A C 1
ATOM 2199 O O . VAL A 1 282 ? -25.199 0.559 22.041 1.00 91.25 282 VAL A O 1
ATOM 2202 N N . LEU A 1 283 ? -23.804 -0.907 21.044 1.00 92.31 283 LEU A N 1
ATOM 2203 C CA . LEU A 1 283 ? -24.153 -0.563 19.679 1.00 92.31 283 LEU A CA 1
ATOM 2204 C C . LEU A 1 283 ? -24.069 -1.809 18.805 1.00 92.31 283 LEU A C 1
ATOM 2206 O O . LEU A 1 283 ? -23.058 -2.511 18.791 1.00 92.31 283 LEU A O 1
ATOM 2210 N N . ASN A 1 284 ? -25.141 -2.036 18.063 1.00 94.94 284 ASN A N 1
ATOM 2211 C CA . ASN A 1 284 ? -25.231 -3.003 16.987 1.00 94.94 284 ASN A CA 1
ATOM 2212 C C . ASN A 1 284 ? -25.598 -2.219 15.728 1.00 94.94 284 ASN A C 1
ATOM 2214 O O . ASN A 1 284 ? -26.670 -1.617 15.665 1.00 94.94 284 ASN A O 1
ATOM 2218 N N . GLY A 1 285 ? -24.653 -2.131 14.801 1.00 94.31 285 GLY A N 1
ATOM 2219 C CA . GLY A 1 285 ? -24.764 -1.334 13.592 1.00 94.31 285 GLY A CA 1
ATOM 2220 C C . GLY A 1 285 ? -24.746 -2.215 12.357 1.00 94.31 285 GLY A C 1
ATOM 2221 O O . GLY A 1 285 ? -23.948 -3.149 12.276 1.00 94.31 285 GLY A O 1
ATOM 2222 N N . SER A 1 286 ? -25.578 -1.896 11.378 1.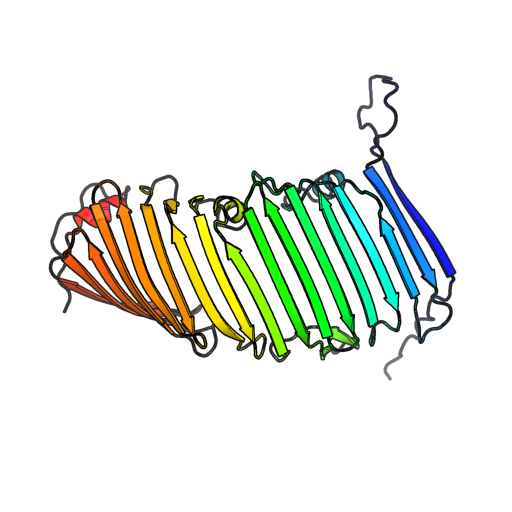00 96.38 286 SER A N 1
ATOM 2223 C CA . SER A 1 286 ? -25.484 -2.469 10.041 1.00 96.38 286 SER A CA 1
ATOM 2224 C C . SER A 1 286 ? -25.766 -1.417 8.991 1.00 96.38 286 SER A C 1
ATOM 2226 O O . SER A 1 286 ? -26.525 -0.491 9.250 1.00 96.38 286 SER A O 1
ATOM 2228 N N . GLY A 1 287 ? -25.206 -1.573 7.802 1.00 95.00 287 GLY A N 1
ATOM 2229 C CA . GLY A 1 287 ? -25.544 -0.684 6.703 1.00 95.00 287 GLY A CA 1
ATOM 2230 C C . GLY A 1 287 ? -24.516 -0.686 5.594 1.00 95.00 287 GLY A C 1
ATOM 2231 O O . GLY A 1 287 ? -23.619 -1.530 5.565 1.00 95.00 287 GLY A O 1
ATOM 2232 N N . ILE A 1 288 ? -24.665 0.273 4.694 1.00 94.69 288 ILE A N 1
ATOM 2233 C CA . ILE A 1 288 ? -23.939 0.381 3.442 1.00 94.69 288 ILE A CA 1
ATOM 2234 C C . ILE A 1 288 ? -23.042 1.618 3.477 1.00 94.69 288 ILE A C 1
ATOM 2236 O O . ILE A 1 288 ? -23.489 2.735 3.748 1.00 94.69 288 ILE A O 1
ATOM 2240 N N . ILE A 1 289 ? -21.767 1.418 3.154 1.00 93.44 289 ILE A N 1
ATOM 2241 C CA . ILE A 1 289 ? -20.789 2.489 2.960 1.00 93.44 289 ILE A CA 1
ATOM 2242 C C . ILE A 1 289 ? -20.373 2.492 1.490 1.00 93.44 289 ILE A C 1
ATOM 2244 O O . ILE A 1 289 ? -19.997 1.458 0.946 1.00 93.44 289 ILE A O 1
ATOM 2248 N N . SER A 1 290 ? -20.428 3.651 0.845 1.00 93.38 290 SER A N 1
ATOM 2249 C CA . SER A 1 290 ? -19.957 3.866 -0.527 1.00 93.38 290 SER A CA 1
ATOM 2250 C C . SER A 1 290 ? -19.413 5.287 -0.681 1.00 93.38 290 SER A C 1
ATOM 2252 O O . SER A 1 290 ? -19.542 6.109 0.226 1.00 93.38 290 SER A O 1
ATOM 2254 N N . GLU A 1 291 ? -18.838 5.611 -1.839 1.00 90.56 291 GLU A N 1
ATOM 2255 C CA . GLU A 1 291 ? -18.412 6.989 -2.136 1.00 90.56 291 GLU A CA 1
ATOM 2256 C C . GLU A 1 291 ? -19.582 7.988 -2.151 1.00 90.56 291 GLU A C 1
ATOM 2258 O O . GLU A 1 291 ? -19.396 9.171 -1.873 1.00 90.56 291 GLU A O 1
ATOM 2263 N N . GLN A 1 292 ? -20.787 7.524 -2.499 1.00 92.56 292 GLN A N 1
ATOM 2264 C CA . GLN A 1 292 ? -21.953 8.382 -2.734 1.00 92.56 292 GLN A CA 1
ATOM 2265 C C . GLN A 1 292 ? -22.930 8.409 -1.559 1.00 92.56 292 GL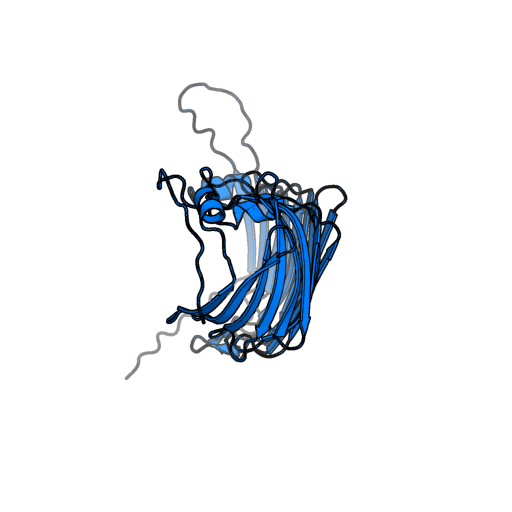N A C 1
ATOM 2267 O O . GLN A 1 292 ? -23.694 9.362 -1.413 1.00 92.56 292 GLN A O 1
ATOM 2272 N N . ALA A 1 293 ? -22.932 7.358 -0.744 1.00 89.56 293 ALA A N 1
ATOM 2273 C CA . ALA A 1 293 ? -23.906 7.161 0.312 1.00 89.56 293 ALA A CA 1
ATOM 2274 C C . ALA A 1 293 ? -23.265 6.533 1.550 1.00 89.56 293 ALA A C 1
ATOM 2276 O O . ALA A 1 293 ? -22.469 5.596 1.456 1.00 89.56 293 ALA A O 1
ATOM 2277 N N . LEU A 1 294 ? -23.686 7.043 2.705 1.00 93.00 294 LEU A N 1
ATOM 2278 C CA . LEU A 1 294 ? -23.456 6.462 4.017 1.00 93.00 294 LEU A CA 1
ATOM 2279 C C . LEU A 1 294 ? -24.829 6.197 4.632 1.00 93.00 294 LEU A C 1
ATOM 2281 O O . LEU A 1 294 ? -25.482 7.133 5.092 1.00 93.00 294 LEU A O 1
ATOM 2285 N N . ASP A 1 295 ? -25.264 4.944 4.597 1.00 92.50 295 ASP A N 1
ATOM 2286 C CA . ASP A 1 295 ? -26.543 4.512 5.156 1.00 92.50 295 ASP A CA 1
ATOM 2287 C C . ASP A 1 295 ? -26.269 3.506 6.269 1.00 92.50 295 ASP A C 1
ATOM 2289 O O . ASP A 1 295 ? -25.813 2.399 6.001 1.00 92.50 295 ASP A O 1
ATOM 2293 N N . LEU A 1 296 ? -26.448 3.916 7.523 1.00 91.94 296 LEU A N 1
ATOM 2294 C CA . LEU A 1 296 ? -26.104 3.110 8.691 1.00 91.94 296 LEU A CA 1
ATOM 2295 C C . LEU A 1 296 ? -27.269 3.099 9.679 1.00 91.94 296 LEU A C 1
ATOM 2297 O O . LEU A 1 296 ? -27.633 4.132 10.242 1.00 91.94 296 LEU A O 1
ATOM 2301 N N . ASP A 1 297 ? -27.779 1.905 9.949 1.00 92.06 297 ASP A N 1
ATOM 2302 C CA . ASP A 1 297 ? -28.761 1.635 10.986 1.00 92.06 297 ASP A CA 1
ATOM 2303 C C . ASP A 1 297 ? -28.053 1.229 12.275 1.00 92.06 297 ASP A C 1
ATOM 2305 O O . ASP A 1 297 ? -27.278 0.270 12.305 1.00 92.06 297 ASP A O 1
ATOM 2309 N N . PHE A 1 298 ? -28.357 1.926 13.369 1.00 91.75 298 PHE A N 1
ATOM 2310 C CA . PHE A 1 298 ? -27.794 1.633 14.682 1.00 91.75 298 PHE A CA 1
ATOM 2311 C C . PHE A 1 298 ? -28.882 1.320 15.702 1.00 91.75 298 PHE A C 1
ATOM 2313 O O . PHE A 1 298 ? -29.791 2.115 15.957 1.00 91.75 298 PHE A O 1
ATOM 2320 N N . LYS A 1 299 ? -28.719 0.180 16.370 1.00 91.75 299 LYS A N 1
ATOM 2321 C CA . LYS A 1 299 ? -29.481 -0.200 17.556 1.00 91.75 299 LYS A CA 1
ATOM 2322 C C . LYS A 1 299 ? -28.605 -0.037 18.778 1.00 91.75 299 LYS A C 1
ATOM 2324 O O . LYS A 1 299 ? -27.502 -0.581 18.849 1.00 91.75 299 LYS A O 1
ATOM 2329 N N . THR A 1 300 ? -29.104 0.709 19.751 1.00 92.00 300 THR A N 1
ATOM 2330 C CA . THR A 1 300 ? -28.390 0.984 20.996 1.00 92.00 300 THR A CA 1
ATOM 2331 C C . THR A 1 300 ? -29.274 0.595 22.162 1.00 92.00 300 THR A C 1
ATOM 2333 O O . THR A 1 300 ? -30.440 0.983 22.225 1.00 92.00 300 THR A O 1
ATOM 2336 N N . HIS A 1 301 ? -28.707 -0.136 23.115 1.00 88.06 301 HIS A N 1
ATOM 2337 C CA . HIS A 1 301 ? -29.394 -0.502 24.346 1.00 88.06 301 HIS A CA 1
ATOM 2338 C C . HIS A 1 301 ? -28.623 0.082 25.517 1.00 88.06 301 HIS A C 1
ATOM 2340 O O . HIS A 1 301 ? -27.486 -0.304 25.778 1.00 88.06 301 HIS A O 1
ATOM 2346 N N . ASN A 1 302 ? -29.250 1.004 26.243 1.00 85.56 302 ASN A N 1
ATOM 2347 C CA . ASN A 1 302 ? -28.655 1.656 27.402 1.00 85.56 302 ASN A CA 1
ATOM 2348 C C . ASN A 1 302 ? -27.293 2.323 27.125 1.00 85.56 302 ASN A C 1
ATOM 2350 O O . ASN A 1 302 ? -26.379 2.234 27.951 1.00 85.56 302 ASN A O 1
ATOM 2354 N N . PHE A 1 303 ? -27.133 2.973 25.968 1.00 87.81 303 PHE A N 1
ATOM 2355 C CA . PHE A 1 303 ? -25.869 3.625 25.638 1.00 87.81 303 PHE A CA 1
ATOM 2356 C C . PHE A 1 303 ? -25.698 4.908 26.453 1.00 87.81 303 PHE A C 1
ATOM 2358 O O . PHE A 1 303 ? -26.473 5.855 26.311 1.00 87.81 303 PHE A O 1
ATOM 2365 N N . ASP A 1 304 ? -24.686 4.925 27.319 1.00 87.31 304 ASP A N 1
ATOM 2366 C CA . ASP A 1 304 ? -24.332 6.087 28.129 1.00 87.31 304 ASP A CA 1
ATOM 2367 C C . ASP A 1 304 ? -23.640 7.140 27.257 1.00 87.31 304 ASP A C 1
ATOM 2369 O O . ASP A 1 304 ? -22.493 6.975 26.830 1.00 87.31 304 ASP A O 1
ATOM 2373 N N . LEU A 1 305 ? -24.344 8.245 27.008 1.00 88.00 305 LEU A N 1
ATOM 2374 C CA . LEU A 1 305 ? -23.862 9.320 26.147 1.00 88.00 305 LEU A CA 1
ATOM 2375 C C . LEU A 1 305 ? -22.630 10.042 26.711 1.00 88.00 305 LEU A C 1
ATOM 2377 O O . LEU A 1 305 ? -21.928 10.714 25.954 1.00 88.00 305 LEU A O 1
ATOM 2381 N N . SER A 1 306 ? -22.309 9.879 28.001 1.00 85.19 306 SER A N 1
ATOM 2382 C CA . SER A 1 306 ? -21.070 10.422 28.571 1.00 85.19 306 SER A CA 1
ATOM 2383 C C . SER A 1 306 ? -19.818 9.831 27.914 1.00 85.19 306 SER A C 1
ATOM 2385 O O . SER A 1 306 ? -18.774 10.482 27.875 1.00 85.19 306 SER A O 1
ATOM 2387 N N . PHE A 1 307 ? -19.923 8.644 27.306 1.00 83.00 307 PHE A N 1
ATOM 2388 C CA . PHE A 1 307 ? -18.854 8.072 26.494 1.00 83.00 307 PHE A CA 1
ATOM 2389 C C . PHE A 1 307 ? -18.495 8.969 25.299 1.00 83.00 307 PHE A C 1
ATOM 2391 O O . PHE A 1 307 ? -17.314 9.137 24.986 1.00 83.00 307 PHE A O 1
ATOM 2398 N N . LEU A 1 308 ? -19.494 9.609 24.676 1.00 84.88 308 LEU A N 1
ATOM 2399 C CA . LEU A 1 308 ? -19.296 10.481 23.517 1.00 84.88 308 LEU A CA 1
ATOM 2400 C C . LEU A 1 308 ? -18.558 11.780 23.860 1.00 84.88 308 LEU A C 1
ATOM 2402 O O . LEU A 1 308 ? -17.905 12.355 22.991 1.00 84.88 308 LEU A O 1
ATOM 2406 N N . HIS A 1 309 ? -18.589 12.215 25.123 1.00 82.00 309 HIS A N 1
ATOM 2407 C CA . HIS A 1 309 ? -17.822 13.376 25.584 1.00 82.00 309 HIS A CA 1
ATOM 2408 C C . HIS A 1 309 ? -16.313 13.205 25.338 1.00 82.00 309 HIS A C 1
ATOM 2410 O O . HIS A 1 309 ? -15.606 14.180 25.098 1.00 82.00 309 HIS A O 1
ATOM 2416 N N . SER A 1 310 ? -15.809 11.964 25.327 1.00 78.31 310 SER A N 1
ATOM 2417 C CA . SER A 1 310 ? -14.407 11.686 24.985 1.00 78.31 310 SER A CA 1
ATOM 2418 C C . SER A 1 310 ? -14.061 12.063 23.541 1.00 78.31 310 SER A C 1
ATOM 2420 O O . SER A 1 310 ? -12.897 12.290 23.247 1.00 78.31 310 SER A O 1
ATOM 2422 N N . PHE A 1 311 ? -15.046 12.146 22.646 1.00 80.44 311 PHE A N 1
ATOM 2423 C CA . PHE A 1 311 ? -14.844 12.408 21.218 1.00 80.44 311 PHE A CA 1
ATOM 2424 C C . PHE A 1 311 ? -15.312 13.799 20.791 1.00 80.44 311 PHE A C 1
ATOM 2426 O O . PHE A 1 311 ? -14.925 14.278 19.731 1.00 80.44 311 PHE A O 1
ATOM 2433 N N . MET A 1 312 ? -16.122 14.464 21.614 1.00 83.06 312 MET A N 1
ATOM 2434 C CA . MET A 1 312 ? -16.682 15.781 21.328 1.00 83.06 312 MET A CA 1
ATOM 2435 C C . MET A 1 312 ? -16.251 16.768 22.406 1.00 83.06 312 MET A C 1
ATOM 2437 O O . MET A 1 312 ? -17.054 17.228 23.211 1.00 83.06 312 MET A O 1
ATOM 2441 N N . SER A 1 313 ? -14.961 17.106 22.402 1.00 71.06 313 SER A N 1
ATOM 2442 C CA . SER A 1 313 ? -14.351 18.009 23.388 1.00 71.06 313 SER A CA 1
ATOM 2443 C C . SER A 1 313 ? -14.967 19.414 23.417 1.00 71.06 313 SER A C 1
ATOM 2445 O O . SER A 1 313 ? -14.801 20.131 24.399 1.00 71.06 313 SER A O 1
ATOM 2447 N N . GLN A 1 314 ? -15.698 19.808 22.368 1.00 80.81 314 GLN A N 1
ATOM 2448 C CA . GLN A 1 314 ? -16.412 21.086 22.308 1.00 80.81 314 GLN A CA 1
ATOM 2449 C C . GLN A 1 314 ? -17.763 21.080 23.037 1.00 80.81 314 GLN A C 1
ATOM 2451 O O . GLN A 1 314 ? -18.326 22.149 23.271 1.00 80.81 314 GLN A O 1
ATOM 2456 N N . VAL A 1 315 ? -18.300 19.911 23.399 1.00 81.06 315 VAL A N 1
ATOM 2457 C CA . VAL A 1 315 ? -19.589 19.817 24.091 1.00 81.06 315 VAL A CA 1
ATOM 2458 C C . VAL A 1 315 ? -19.340 19.662 25.585 1.00 81.06 315 VAL A C 1
ATOM 2460 O O . VAL A 1 315 ? -18.874 18.626 26.043 1.00 81.06 315 VAL A O 1
ATOM 2463 N N . THR A 1 316 ? -19.664 20.704 26.349 1.00 79.12 316 THR A N 1
ATOM 2464 C CA . THR A 1 316 ? -19.363 20.814 27.786 1.00 79.12 316 THR A CA 1
ATOM 2465 C C . THR A 1 316 ? -20.116 19.823 28.668 1.00 79.12 316 THR A C 1
ATOM 2467 O O . THR A 1 316 ? -19.631 19.480 29.744 1.00 79.12 316 THR A O 1
ATOM 2470 N N . GLU A 1 317 ? -21.293 19.356 28.249 1.00 80.56 317 GLU A N 1
ATOM 2471 C CA . GLU A 1 317 ? -22.045 18.354 28.998 1.00 80.56 317 GLU A CA 1
ATOM 2472 C C . GLU A 1 317 ? -22.910 17.511 28.059 1.00 80.56 317 GLU A C 1
ATOM 2474 O O . GLU A 1 317 ? -23.823 18.011 27.405 1.00 80.56 317 GLU A O 1
ATOM 2479 N N . ILE A 1 318 ? -22.628 16.208 28.012 1.00 81.62 318 ILE A N 1
ATOM 2480 C CA . ILE A 1 318 ? -23.504 15.218 27.388 1.00 81.62 318 ILE A CA 1
ATOM 2481 C C . ILE A 1 318 ? -23.774 14.144 28.420 1.00 81.62 318 ILE A C 1
ATOM 2483 O O . ILE A 1 318 ? -22.874 13.429 28.862 1.00 81.62 318 ILE A O 1
ATOM 2487 N N . ARG A 1 319 ? -25.035 14.057 28.826 1.00 81.19 319 ARG A N 1
ATOM 2488 C CA . ARG A 1 319 ? -25.531 13.065 29.771 1.00 81.19 319 ARG A CA 1
ATOM 2489 C C . ARG A 1 319 ? -26.845 12.519 29.249 1.00 81.19 319 ARG A C 1
ATOM 2491 O O . ARG A 1 319 ? -27.614 13.236 28.617 1.00 81.19 319 ARG A O 1
ATOM 2498 N N . GLY A 1 320 ? -27.100 11.254 29.540 1.00 83.00 320 GLY A N 1
ATOM 2499 C CA . GLY A 1 320 ? -28.327 10.581 29.146 1.00 83.00 320 GLY A CA 1
ATOM 2500 C C . GLY A 1 320 ? -28.068 9.154 28.699 1.00 83.00 320 GLY A C 1
ATOM 2501 O O . GLY A 1 320 ? -26.925 8.734 28.518 1.00 83.00 320 GLY A O 1
ATOM 2502 N N . ILE A 1 321 ? -29.162 8.421 28.538 1.00 83.00 321 ILE A N 1
ATOM 2503 C CA . ILE A 1 321 ? -29.165 7.056 28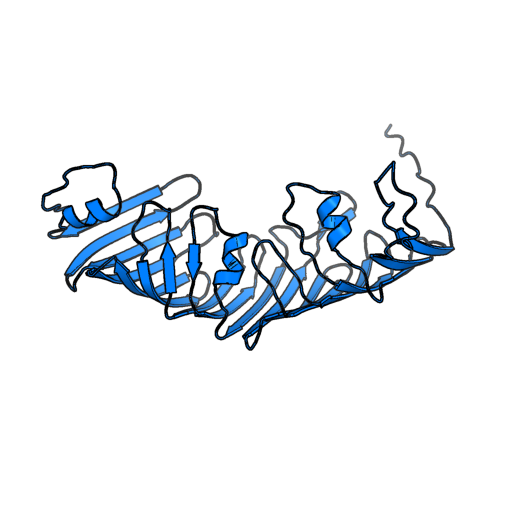.032 1.00 83.00 321 ILE A CA 1
ATOM 2504 C C . ILE A 1 321 ? -29.882 7.075 26.687 1.00 83.00 321 ILE A C 1
ATOM 2506 O O . ILE A 1 321 ? -31.048 7.467 26.621 1.00 83.00 321 ILE A O 1
ATOM 2510 N N . LEU A 1 322 ? -29.195 6.649 25.630 1.00 82.38 322 LEU A N 1
ATOM 2511 C CA . LEU A 1 322 ? -29.794 6.488 24.311 1.00 82.38 322 LEU A CA 1
ATOM 2512 C C . LEU A 1 322 ? -30.303 5.054 24.137 1.00 82.38 322 LEU A C 1
ATOM 2514 O O . LEU A 1 322 ? -29.548 4.087 24.273 1.00 82.38 322 LEU A O 1
ATOM 2518 N N . ASN A 1 323 ? -31.587 4.936 23.807 1.00 81.50 323 ASN A N 1
ATOM 2519 C CA . ASN A 1 323 ? -32.230 3.691 23.409 1.00 81.50 323 ASN A CA 1
ATOM 2520 C C . ASN A 1 323 ? -32.790 3.870 21.996 1.00 81.50 323 ASN A C 1
ATOM 2522 O O . ASN A 1 323 ? -33.506 4.838 21.746 1.00 81.50 323 ASN A O 1
ATOM 2526 N N . SER A 1 324 ? -32.458 2.945 21.101 1.00 86.31 324 SER A N 1
ATOM 2527 C CA . SER A 1 324 ? -32.943 2.909 19.720 1.00 86.31 324 SER A CA 1
ATOM 2528 C C . SER A 1 324 ? -33.402 1.487 19.410 1.00 86.31 324 SER A C 1
ATOM 2530 O O . SER A 1 324 ? -32.686 0.535 19.734 1.00 86.31 324 SER A O 1
ATOM 2532 N N . SER A 1 325 ? -34.605 1.356 18.848 1.00 70.44 325 SER A N 1
ATOM 2533 C CA . SER A 1 325 ? -35.277 0.083 18.536 1.00 70.44 325 SER A CA 1
ATOM 2534 C C . SER A 1 325 ? -35.164 -0.283 17.063 1.00 70.44 325 SER A C 1
ATOM 2536 O O . SER A 1 325 ? -35.538 0.599 16.263 1.00 70.44 325 SER A O 1
#

Foldseek 3Di:
DDDDDDDDDDFDWDKDKDWDWDDPPDPDDPDPDDTDTQFIKIWTWGCNDQFKIKIWIWTQWGFCVVVCVVDPPDQDKTAIKTKTKMWIGHQLFIWMKIWMKGAQIDGPPDTFGIWTWMWTDGNFKIWTCKIWTGHDPWIKMKIKMWTFDQDPVSGTDGDQAIWMWMKIWIFQDFCQNCCSVDPVAKGKGFGKTKIWIWTGGNQFIQIWIWIWTFQMWIGNGPLAQIWTGWIWTWTGGRQKIWGCWTWTDRVPKIKIKGWIWHDGGVFKIWIWMWIDINNHGAWTKTDMDGPVDDDMDIAGDQHFCVVCCSVCVVDPDDGDGDGDD

Radius of gyration: 26.37 Å; chains: 1; bounding box: 73×50×77 Å